Protein AF-A0A545TW80-F1 (afdb_monomer_lite)

Sequence (190 aa):
MEDEPTVDLKKERELAAAIKQLPQQTESSRDLWPEIAARLPKQDTKVYTPRWIPWSIAATLAISFSSAFYSWKNLQTAQRVYADSQRVLSAKQVIPLQIKAMELEYGLAKSALITQIGLNSSHTNSDLLSEVKSHLLIIEQATKELKAAIVKQPDNPGLPKLLKATYQQELTVLSQLAKLNQDVFSEEKI

pLDDT: mean 73.59, std 10.68, range [40.5, 90.12]

Secondary structure (DSSP, 8-state):
------HHHHHHHHHHHHHHHS-S-----S--HHHHHHHS----------TTHHHHHHHHHHHHHHHHHHHHHHHHHHHHHHHHHHHHHHHHHHHHHHHHHHHHHHHHHHHHHHHHHHHTGGGS-HHHHHHHHHHHHHHHHHHHHHHHHHHH-TT-THHHHHHHHHHHHHHHHHHHHHHHHHHHHHHTT-

Foldseek 3Di:
DDDDDPPVVVVVVVVVVVVVPPPPDPPPPDDPCPVVVVPDPPPPPPPDDPPCVVVVVVVVVVVVVVVVVVVVVVVVVVVVVVVVVVVLVVLLVVLVVVLVVLVVVLVVLVVVLVVLLVVLVPPDDPVVVVVLVVVVVVLVVVLVVLVVVCVVCVSDPVSSVVSNVSSVVNSVSSVVSSVVSVVVVVVVPD

Radius of gyration: 50.14 Å; chains: 1; bounding box: 127×30×116 Å

Organism: NCBI:txid2592383

Structure (mmCIF, N/CA/C/O backbone):
data_AF-A0A545TW80-F1
#
_entry.id   AF-A0A545TW80-F1
#
loop_
_atom_site.group_PDB
_atom_site.id
_atom_site.type_symbol
_atom_site.label_atom_id
_atom_site.label_alt_id
_atom_site.label_comp_id
_atom_site.label_asym_id
_atom_site.label_entity_id
_atom_site.label_seq_id
_atom_site.pdbx_PDB_ins_code
_atom_site.Cartn_x
_atom_site.Cartn_y
_atom_site.Cartn_z
_atom_site.occupancy
_atom_site.B_iso_or_equiv
_atom_site.auth_seq_id
_atom_site.auth_comp_id
_atom_site.auth_asym_id
_atom_site.auth_atom_id
_atom_site.pdbx_PDB_model_num
ATOM 1 N N . MET A 1 1 ? 85.966 8.248 -31.985 1.00 40.50 1 MET A N 1
ATOM 2 C CA . MET A 1 1 ? 86.662 8.893 -33.114 1.00 40.50 1 MET A CA 1
ATOM 3 C C . MET A 1 1 ? 86.062 8.230 -34.334 1.00 40.50 1 MET A C 1
ATOM 5 O O . MET A 1 1 ? 86.413 7.102 -34.638 1.00 40.50 1 MET A O 1
ATOM 9 N N . GLU A 1 2 ? 84.959 8.810 -34.796 1.00 43.78 2 GLU A N 1
ATOM 10 C CA . GLU A 1 2 ? 84.060 8.229 -35.794 1.00 43.78 2 GLU A CA 1
ATOM 11 C C . GLU A 1 2 ? 84.631 8.518 -37.182 1.00 43.78 2 GLU A C 1
ATOM 13 O O . GLU A 1 2 ? 84.792 9.681 -37.550 1.00 43.78 2 GLU A O 1
ATOM 18 N N . ASP A 1 3 ? 84.980 7.457 -37.906 1.00 49.94 3 ASP A N 1
ATOM 19 C CA . ASP A 1 3 ? 85.302 7.499 -39.328 1.00 49.94 3 ASP A CA 1
ATOM 20 C C . ASP A 1 3 ? 84.004 7.353 -40.145 1.00 49.94 3 ASP A C 1
ATOM 22 O O . ASP A 1 3 ? 83.264 6.387 -39.953 1.00 49.94 3 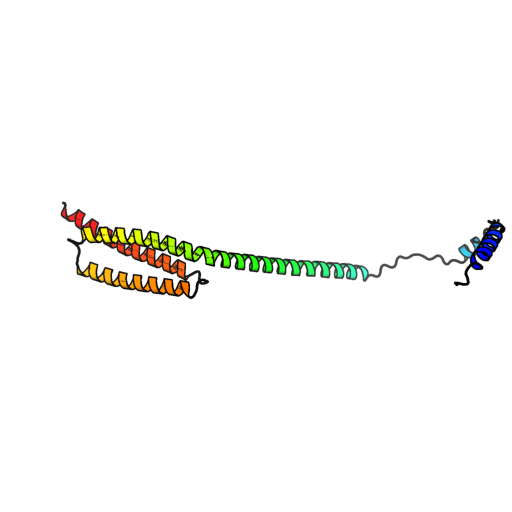ASP A O 1
ATOM 26 N N . GLU A 1 4 ? 83.816 8.289 -41.089 1.00 58.62 4 GLU A N 1
ATOM 27 C CA . GLU A 1 4 ? 82.877 8.307 -42.235 1.00 58.62 4 GLU A CA 1
ATOM 28 C C . GLU A 1 4 ? 81.365 8.508 -41.947 1.00 58.62 4 GLU A C 1
ATOM 30 O O . GLU A 1 4 ? 80.813 7.912 -41.025 1.00 58.62 4 GLU A O 1
ATOM 35 N N . PRO A 1 5 ? 80.660 9.360 -42.738 1.00 52.34 5 PRO A N 1
ATOM 36 C CA . PRO A 1 5 ? 80.586 9.223 -44.198 1.00 52.34 5 PRO A CA 1
ATOM 37 C C . PRO A 1 5 ? 80.685 10.560 -44.960 1.00 52.34 5 PRO A C 1
ATOM 39 O O . PRO A 1 5 ? 79.759 11.370 -44.962 1.00 52.34 5 PRO A O 1
ATOM 42 N N . THR A 1 6 ? 81.784 10.794 -45.679 1.00 58.38 6 THR A N 1
ATOM 43 C CA . THR A 1 6 ? 81.913 11.951 -46.596 1.00 58.38 6 THR A CA 1
ATOM 44 C C . THR A 1 6 ? 81.902 11.553 -48.073 1.00 58.38 6 THR A C 1
ATOM 46 O O . THR A 1 6 ? 81.779 12.411 -48.952 1.00 58.38 6 THR A O 1
ATOM 49 N N . VAL A 1 7 ? 81.974 10.251 -48.364 1.00 57.88 7 VAL A N 1
ATOM 50 C CA . VAL A 1 7 ? 82.097 9.715 -49.728 1.00 57.88 7 VAL A CA 1
ATOM 51 C C . VAL A 1 7 ? 80.798 9.813 -50.548 1.00 57.88 7 VAL A C 1
ATOM 53 O O . VAL A 1 7 ? 80.863 9.846 -51.778 1.00 57.88 7 VAL A O 1
ATOM 56 N N . ASP A 1 8 ? 79.629 9.929 -49.912 1.00 61.31 8 ASP A N 1
ATOM 57 C CA . ASP A 1 8 ? 78.335 9.901 -50.615 1.00 61.31 8 ASP A CA 1
ATOM 58 C C . ASP A 1 8 ? 77.998 11.238 -51.303 1.00 61.31 8 ASP A C 1
ATOM 60 O O . ASP A 1 8 ? 77.682 11.296 -52.491 1.00 61.31 8 ASP A O 1
ATOM 64 N N . LEU A 1 9 ? 78.236 12.358 -50.611 1.00 66.56 9 LEU A N 1
ATOM 65 C CA . LEU A 1 9 ? 77.873 13.698 -51.094 1.00 66.56 9 LEU A CA 1
ATOM 66 C C . LEU A 1 9 ? 78.595 14.097 -52.387 1.00 66.56 9 LEU A C 1
ATOM 68 O O . LEU A 1 9 ? 78.079 14.884 -53.185 1.00 66.56 9 LEU A O 1
ATOM 72 N N . LYS A 1 10 ? 79.815 13.592 -52.604 1.00 73.44 10 LYS A N 1
ATOM 73 C CA . LYS A 1 10 ? 80.572 13.890 -53.825 1.00 73.44 10 LYS A CA 1
ATOM 74 C C . LYS A 1 10 ? 80.015 13.117 -55.022 1.00 73.44 10 LYS A C 1
ATOM 76 O O . LYS A 1 10 ? 79.852 13.709 -56.086 1.00 73.44 10 LYS A O 1
ATOM 81 N N . LYS A 1 11 ? 79.660 11.842 -54.829 1.00 75.81 11 LYS A N 1
ATOM 82 C CA . LYS A 1 11 ? 79.027 11.013 -55.865 1.00 75.81 11 LYS A CA 1
ATOM 83 C C . LYS A 1 11 ? 77.638 11.529 -56.220 1.00 75.81 11 LYS A C 1
ATOM 85 O O . LYS A 1 11 ? 77.319 11.621 -57.401 1.00 75.81 11 LYS A O 1
ATOM 90 N N . GLU A 1 12 ? 76.854 11.947 -55.229 1.00 73.94 12 GLU A N 1
ATOM 91 C CA . GLU A 1 12 ? 75.554 12.586 -55.456 1.00 73.94 12 GLU A CA 1
ATOM 92 C C . GLU A 1 12 ? 75.681 13.869 -56.289 1.00 73.94 12 GLU A C 1
ATOM 94 O O . GLU A 1 12 ? 74.894 14.099 -57.207 1.00 73.94 12 GLU A O 1
ATOM 99 N N . ARG A 1 13 ? 76.705 14.693 -56.025 1.00 77.62 13 ARG A N 1
ATOM 100 C CA . ARG A 1 13 ? 76.960 15.918 -56.801 1.00 77.62 13 ARG A CA 1
ATOM 101 C C . ARG A 1 13 ? 77.419 15.634 -58.226 1.00 77.62 13 ARG A C 1
ATOM 103 O O . ARG A 1 13 ? 76.981 16.326 -59.143 1.00 77.62 13 ARG A O 1
ATOM 110 N N . GLU A 1 14 ? 78.275 14.636 -58.422 1.00 80.44 14 GLU A N 1
ATOM 111 C CA . GLU A 1 14 ? 78.718 14.213 -59.755 1.00 80.44 14 GLU A CA 1
ATOM 112 C C . GLU A 1 14 ? 77.555 13.623 -60.565 1.00 80.44 14 GLU A C 1
ATOM 114 O O . GLU A 1 14 ? 77.382 13.973 -61.733 1.00 80.44 14 GLU A O 1
ATOM 119 N N . LEU A 1 15 ? 76.688 12.827 -59.931 1.00 76.75 15 LEU A N 1
ATOM 120 C CA . LEU A 1 15 ? 75.480 12.295 -60.557 1.00 76.75 15 LEU A CA 1
ATOM 121 C C . LEU A 1 15 ? 74.488 13.413 -60.908 1.00 76.75 15 LEU A C 1
ATOM 123 O O . LEU A 1 15 ? 73.965 13.451 -62.019 1.00 76.75 15 LEU A O 1
ATOM 127 N N . ALA A 1 16 ? 74.272 14.371 -60.004 1.00 78.19 16 ALA A N 1
ATOM 128 C CA . ALA A 1 16 ? 73.407 15.522 -60.255 1.00 78.19 16 ALA A CA 1
ATOM 129 C C . ALA A 1 16 ? 73.929 16.410 -61.400 1.00 78.19 16 ALA A C 1
ATOM 131 O O . ALA A 1 16 ? 73.142 16.936 -62.192 1.00 78.19 16 ALA A O 1
ATOM 132 N N . ALA A 1 17 ? 75.252 16.561 -61.516 1.00 80.06 17 ALA A N 1
ATOM 133 C CA . ALA A 1 17 ? 75.878 17.283 -62.618 1.00 80.06 17 ALA A CA 1
ATOM 134 C C . ALA A 1 17 ? 75.743 16.526 -63.949 1.00 80.06 17 ALA A C 1
ATOM 136 O O . ALA A 1 17 ? 75.421 17.144 -64.963 1.00 80.06 17 ALA A O 1
ATOM 137 N N . ALA A 1 18 ? 75.917 15.201 -63.937 1.00 78.44 18 ALA A N 1
ATOM 138 C CA . ALA A 1 18 ? 75.732 14.357 -65.113 1.00 78.44 18 ALA A CA 1
ATOM 139 C C . ALA A 1 18 ? 74.274 14.377 -65.599 1.00 78.44 18 ALA A C 1
ATOM 141 O O . ALA A 1 18 ? 74.035 14.576 -66.785 1.00 78.44 18 ALA A O 1
ATOM 142 N N . ILE A 1 19 ? 73.291 14.289 -64.693 1.00 77.06 19 ILE A N 1
ATOM 143 C CA . ILE A 1 19 ? 71.857 14.363 -65.028 1.00 77.06 19 ILE A CA 1
ATOM 144 C C . ILE A 1 19 ? 71.501 15.696 -65.698 1.00 77.06 19 ILE A C 1
ATOM 146 O O . ILE A 1 19 ? 70.724 15.720 -66.649 1.00 77.06 19 ILE A O 1
ATOM 150 N N . LYS A 1 20 ? 72.104 16.807 -65.259 1.00 76.06 20 LYS A N 1
ATOM 151 C CA . LYS A 1 20 ? 71.910 18.121 -65.894 1.00 76.06 20 LYS A CA 1
ATOM 152 C C . LYS A 1 20 ? 72.445 18.205 -67.324 1.00 76.06 20 LYS A C 1
ATOM 154 O O . LYS A 1 20 ? 72.001 19.079 -68.063 1.00 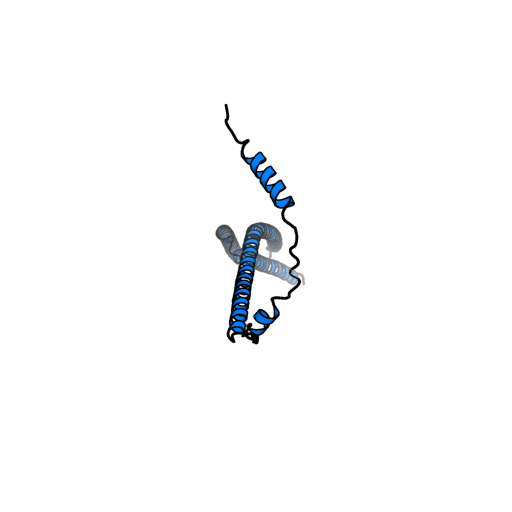76.06 20 LYS A O 1
ATOM 159 N N . GLN A 1 21 ? 73.393 17.348 -67.698 1.00 74.94 21 GLN A N 1
ATOM 160 C CA . GLN A 1 21 ? 73.967 17.306 -69.044 1.00 74.94 21 GLN A CA 1
ATOM 161 C C . GLN A 1 21 ? 73.218 16.358 -69.985 1.00 74.94 21 GLN A C 1
ATOM 163 O O . GLN A 1 21 ? 73.500 16.357 -71.183 1.00 74.94 21 GLN A O 1
ATOM 168 N N . LEU A 1 22 ? 72.254 15.573 -69.486 1.00 74.31 22 LEU A N 1
ATOM 169 C CA . LEU A 1 22 ? 71.401 14.795 -70.375 1.00 74.31 22 LEU A CA 1
ATOM 170 C C . LEU A 1 22 ? 70.472 15.743 -71.157 1.00 74.31 22 LEU A C 1
ATOM 172 O O . LEU A 1 22 ? 69.825 16.604 -70.551 1.00 74.31 22 LEU A O 1
ATOM 176 N N . PRO A 1 23 ? 70.368 15.591 -72.490 1.00 70.62 23 PRO A N 1
ATOM 177 C CA . PRO A 1 23 ? 69.417 16.355 -73.284 1.00 70.62 23 PRO A CA 1
ATOM 178 C C . PRO A 1 23 ? 68.003 16.053 -72.780 1.00 70.62 23 PRO A C 1
ATOM 180 O O . PRO A 1 23 ? 67.558 14.907 -72.802 1.00 70.62 23 PRO A O 1
ATOM 183 N N . GLN A 1 24 ? 67.306 17.082 -72.294 1.00 64.50 24 GLN A N 1
ATOM 184 C CA . GLN A 1 24 ? 66.054 16.912 -71.550 1.00 64.50 24 GLN A CA 1
ATOM 185 C C . GLN A 1 24 ? 64.861 16.451 -72.389 1.00 64.50 24 GLN A C 1
ATOM 187 O O . GLN A 1 24 ? 63.821 16.144 -71.823 1.00 64.50 24 GLN A O 1
ATOM 192 N N . GLN A 1 25 ? 64.988 16.351 -73.708 1.00 59.09 25 GLN A N 1
ATOM 193 C CA . GLN A 1 25 ? 63.930 15.854 -74.575 1.00 59.09 25 GLN A CA 1
ATOM 194 C C . GLN A 1 25 ? 64.546 15.458 -75.912 1.00 59.09 25 GLN A C 1
ATOM 196 O O . GLN A 1 25 ? 65.093 16.289 -76.632 1.00 59.09 25 GLN A O 1
ATOM 201 N N . THR A 1 26 ? 64.459 14.178 -76.257 1.00 59.56 26 THR A N 1
ATOM 202 C CA . THR A 1 26 ? 64.521 13.759 -77.656 1.00 59.56 26 THR A CA 1
ATOM 203 C C . THR A 1 26 ? 63.086 13.764 -78.162 1.00 59.56 26 THR A C 1
ATOM 205 O O . THR A 1 26 ? 62.309 12.851 -77.896 1.00 59.56 26 THR A O 1
ATOM 208 N N . GLU A 1 27 ? 62.693 14.847 -78.827 1.00 58.34 27 GLU A N 1
ATOM 209 C CA . GLU A 1 27 ? 61.389 14.942 -79.477 1.00 58.34 27 GLU A CA 1
ATOM 210 C C . GLU A 1 27 ? 61.400 13.999 -80.689 1.00 58.34 27 GLU A C 1
ATOM 212 O O . GLU A 1 27 ? 61.897 14.323 -81.768 1.00 58.34 27 GLU A O 1
ATOM 217 N N . SER A 1 28 ? 60.937 12.762 -80.494 1.00 64.25 28 SER A N 1
ATOM 218 C CA . SER A 1 28 ? 60.741 11.834 -81.605 1.00 64.25 28 SER A CA 1
ATOM 219 C C . SER A 1 28 ? 59.621 12.385 -82.486 1.00 64.25 28 SER A C 1
ATOM 221 O O . SER A 1 28 ? 58.445 12.222 -82.180 1.00 64.25 28 SER A O 1
ATOM 223 N N . SER A 1 29 ? 59.986 13.028 -83.597 1.00 63.03 29 SER A N 1
ATOM 224 C CA . SER A 1 29 ? 59.062 13.641 -84.570 1.00 63.03 29 SER A CA 1
ATOM 225 C C . SER A 1 29 ? 58.141 12.628 -85.282 1.00 63.03 29 SER A C 1
ATOM 227 O O . SER A 1 29 ? 57.280 13.002 -86.076 1.00 63.03 29 SER A O 1
ATOM 229 N N . ARG A 1 30 ? 58.297 11.326 -85.009 1.00 65.50 30 ARG A N 1
ATOM 230 C CA . ARG A 1 30 ? 57.463 10.265 -85.571 1.00 65.50 30 ARG A CA 1
ATOM 231 C C . ARG A 1 30 ? 56.548 9.682 -84.501 1.00 65.50 30 ARG A C 1
ATOM 233 O O . ARG A 1 30 ? 57.022 9.147 -83.500 1.00 65.50 30 ARG A O 1
ATOM 240 N N . ASP A 1 31 ? 55.249 9.736 -84.776 1.00 73.88 31 ASP A N 1
ATOM 241 C CA . ASP A 1 31 ? 54.242 9.009 -84.017 1.00 73.88 31 ASP A CA 1
ATOM 242 C C . ASP A 1 31 ? 54.394 7.499 -84.273 1.00 73.88 31 ASP A C 1
ATOM 244 O O . ASP A 1 31 ? 54.186 7.014 -85.387 1.00 73.88 31 ASP A O 1
ATOM 248 N N . LEU A 1 32 ? 54.831 6.765 -83.248 1.00 71.44 32 LEU A N 1
ATOM 249 C CA . LEU A 1 32 ? 55.001 5.307 -83.274 1.00 71.44 32 LEU A CA 1
ATOM 250 C C . LEU A 1 32 ? 53.750 4.568 -82.765 1.00 71.44 32 LEU A C 1
ATOM 252 O O . LEU A 1 32 ? 53.716 3.338 -82.762 1.00 71.44 32 LEU A O 1
ATOM 256 N N . TRP A 1 33 ? 52.705 5.297 -82.360 1.00 70.81 33 TRP A N 1
ATOM 257 C CA . TRP A 1 33 ? 51.463 4.724 -81.853 1.00 70.81 33 TRP A CA 1
ATOM 258 C C . TRP A 1 33 ? 50.451 4.190 -82.871 1.00 70.81 33 TRP A C 1
ATOM 260 O O . TRP A 1 33 ? 49.644 3.356 -82.446 1.00 70.81 33 TRP A O 1
ATOM 270 N N . PRO A 1 34 ? 50.426 4.562 -84.169 1.00 74.06 34 PRO A N 1
ATOM 271 C CA . PRO A 1 34 ? 49.316 4.147 -85.025 1.00 74.06 34 PRO A CA 1
ATOM 272 C C . PRO A 1 34 ? 49.306 2.633 -85.257 1.00 74.06 34 PRO A C 1
ATOM 274 O O . PRO A 1 34 ? 48.241 2.025 -85.340 1.00 74.06 34 PRO A O 1
ATOM 277 N N . GLU A 1 35 ? 50.476 1.993 -85.277 1.00 70.94 35 GLU A N 1
ATOM 278 C CA . GLU A 1 35 ? 50.570 0.542 -85.440 1.00 70.94 35 GLU A CA 1
ATOM 279 C C . GLU A 1 35 ? 50.188 -0.223 -84.162 1.00 70.94 35 GLU A C 1
ATOM 281 O O . GLU A 1 35 ? 49.550 -1.273 -84.233 1.00 70.94 35 GLU A O 1
ATOM 286 N N . ILE A 1 36 ? 50.507 0.319 -82.982 1.00 70.12 36 ILE A N 1
ATOM 287 C CA . ILE A 1 36 ? 50.097 -0.261 -81.694 1.00 70.12 36 ILE A CA 1
ATOM 288 C C . ILE A 1 36 ? 48.579 -0.117 -81.525 1.00 70.12 36 ILE A C 1
ATOM 290 O O . ILE A 1 36 ? 47.905 -1.082 -81.163 1.00 70.12 36 ILE A O 1
ATOM 294 N N . ALA A 1 37 ? 48.027 1.050 -81.871 1.00 70.44 37 ALA A N 1
ATOM 295 C CA . ALA A 1 37 ? 46.590 1.311 -81.885 1.00 70.44 37 ALA A CA 1
ATOM 296 C C . ALA A 1 37 ? 45.837 0.380 -82.849 1.00 70.44 37 ALA A C 1
ATOM 298 O O . ALA A 1 37 ? 44.757 -0.102 -82.516 1.00 70.44 37 ALA A O 1
ATOM 299 N N . ALA A 1 38 ? 46.423 0.067 -84.009 1.00 72.62 38 ALA A N 1
ATOM 300 C CA . ALA A 1 38 ? 45.838 -0.861 -84.976 1.00 72.62 38 ALA A CA 1
ATOM 301 C C . ALA A 1 38 ? 45.858 -2.330 -84.511 1.00 72.62 38 ALA A C 1
ATOM 303 O O . ALA A 1 38 ? 45.037 -3.127 -84.966 1.00 72.62 38 ALA A O 1
ATOM 304 N N . ARG A 1 39 ? 46.782 -2.698 -83.613 1.00 71.44 39 ARG A N 1
ATOM 305 C CA . ARG A 1 39 ? 46.927 -4.063 -83.073 1.00 71.44 39 ARG A CA 1
ATOM 306 C C . ARG A 1 39 ? 46.166 -4.289 -81.767 1.00 71.44 39 ARG A C 1
ATOM 308 O O . ARG A 1 39 ? 46.051 -5.433 -81.329 1.00 71.44 39 ARG A O 1
ATOM 315 N N . LEU A 1 40 ? 45.640 -3.235 -81.146 1.00 69.12 40 LEU A N 1
ATOM 316 C CA . LEU A 1 40 ? 44.784 -3.359 -79.973 1.00 69.12 40 LEU A CA 1
ATOM 317 C C . LEU A 1 40 ? 43.429 -3.952 -80.398 1.00 69.12 40 LEU A C 1
ATOM 319 O O . LEU A 1 40 ? 42.728 -3.354 -81.220 1.00 69.12 40 LEU A O 1
ATOM 323 N N . PRO A 1 41 ? 43.025 -5.120 -79.864 1.00 68.38 41 PRO A N 1
ATOM 324 C CA . PRO A 1 41 ? 41.680 -5.619 -80.095 1.00 68.38 41 PRO A CA 1
ATOM 325 C C . PRO A 1 41 ? 40.693 -4.585 -79.548 1.00 68.38 41 PRO A C 1
ATOM 327 O O . PRO A 1 41 ? 40.861 -4.103 -78.427 1.00 68.38 41 PRO A O 1
ATOM 330 N N . LYS A 1 42 ? 39.663 -4.238 -80.332 1.00 64.44 42 LYS A N 1
ATOM 331 C CA . LYS A 1 42 ? 38.539 -3.426 -79.851 1.00 64.44 42 LYS A CA 1
ATOM 332 C C . LYS A 1 42 ? 37.915 -4.160 -78.665 1.00 64.44 42 LYS A C 1
ATOM 334 O O . LYS A 1 42 ? 37.168 -5.117 -78.847 1.00 64.44 42 LYS A O 1
ATOM 339 N N . GLN A 1 43 ? 38.280 -3.764 -77.450 1.00 61.78 43 GLN A N 1
ATOM 340 C CA . GLN A 1 43 ? 37.625 -4.247 -76.249 1.00 61.78 43 GLN A CA 1
ATOM 341 C C . GLN A 1 43 ? 36.251 -3.593 -76.211 1.00 61.78 43 GLN A C 1
ATOM 343 O O . GLN A 1 43 ? 36.102 -2.459 -75.762 1.00 61.78 43 GLN A O 1
ATOM 348 N N . ASP A 1 44 ? 35.248 -4.314 -76.706 1.00 62.41 44 ASP A N 1
ATOM 349 C CA . ASP A 1 44 ? 33.863 -4.037 -76.362 1.00 62.41 44 ASP A CA 1
ATOM 350 C C . ASP A 1 44 ? 33.757 -4.160 -74.841 1.00 62.41 44 ASP A C 1
ATOM 352 O O . ASP A 1 44 ? 33.710 -5.259 -74.283 1.00 62.41 44 ASP A O 1
ATOM 356 N N . THR A 1 45 ? 33.758 -3.027 -74.143 1.00 58.56 45 THR A N 1
ATOM 357 C CA . THR A 1 45 ? 33.529 -2.954 -72.701 1.00 58.56 45 THR A CA 1
ATOM 358 C C . THR A 1 45 ? 32.055 -3.234 -72.417 1.00 58.56 45 THR A C 1
ATOM 360 O O . THR A 1 45 ? 31.290 -2.381 -71.974 1.00 58.56 45 THR A O 1
ATOM 363 N N . LYS A 1 46 ? 31.618 -4.473 -72.663 1.00 61.44 46 LYS A N 1
ATOM 364 C CA . LYS A 1 46 ? 30.374 -4.979 -72.092 1.00 61.44 46 LYS A CA 1
ATOM 365 C C . LYS A 1 46 ? 30.584 -5.076 -70.589 1.00 61.44 46 LYS A C 1
ATOM 367 O O . LYS A 1 46 ? 31.215 -6.007 -70.096 1.00 61.44 46 LYS A O 1
ATOM 372 N N . VAL A 1 47 ? 30.059 -4.089 -69.868 1.00 61.72 47 VAL A N 1
ATOM 373 C CA . VAL A 1 47 ? 29.988 -4.100 -68.407 1.00 61.72 47 VAL A CA 1
ATOM 374 C C . VAL A 1 47 ? 29.177 -5.328 -67.998 1.00 61.72 47 VAL A C 1
ATOM 376 O O . VAL A 1 47 ? 27.956 -5.366 -68.140 1.00 61.72 47 VAL A O 1
ATOM 379 N N . TYR A 1 48 ? 29.871 -6.369 -67.547 1.00 62.06 48 TYR A N 1
ATOM 380 C CA . TYR A 1 48 ? 29.248 -7.589 -67.063 1.00 62.06 48 TYR A CA 1
ATOM 381 C C . TYR A 1 48 ? 28.792 -7.326 -65.631 1.00 62.06 48 TYR A C 1
ATOM 383 O O . TYR A 1 48 ? 29.605 -7.313 -64.710 1.00 62.06 48 TYR A O 1
ATOM 391 N N . THR A 1 49 ? 27.502 -7.067 -65.432 1.00 62.19 49 THR A N 1
ATOM 392 C CA . THR A 1 49 ? 26.905 -7.050 -64.095 1.00 62.19 49 THR A CA 1
ATOM 393 C C . THR A 1 49 ? 26.457 -8.474 -63.763 1.00 62.19 49 THR A C 1
ATOM 395 O O . THR A 1 49 ? 25.425 -8.933 -64.262 1.00 62.19 49 THR A O 1
ATOM 398 N N . PRO A 1 50 ? 27.218 -9.245 -62.958 1.00 68.81 50 PRO A N 1
ATOM 399 C CA . PRO A 1 50 ? 26.765 -10.562 -62.556 1.00 68.81 50 PRO A CA 1
ATOM 400 C C . PRO A 1 50 ? 25.436 -10.424 -61.813 1.00 68.81 50 PRO A C 1
ATOM 402 O O . PRO A 1 50 ? 25.317 -9.711 -60.820 1.00 68.81 50 PRO A O 1
ATOM 405 N N . ARG A 1 51 ? 24.436 -11.162 -62.297 1.00 70.50 51 ARG A N 1
ATOM 406 C CA . ARG A 1 51 ? 23.037 -11.265 -61.827 1.00 70.50 51 ARG A CA 1
ATOM 407 C C . ARG A 1 51 ? 22.834 -11.554 -60.317 1.00 70.50 51 ARG A C 1
ATOM 409 O O . ARG A 1 51 ? 21.706 -11.618 -59.850 1.00 70.50 51 ARG A O 1
ATOM 416 N N . TRP A 1 52 ? 23.925 -11.713 -59.572 1.00 62.38 52 TRP A N 1
ATOM 417 C CA . TRP A 1 52 ? 24.062 -12.132 -58.180 1.00 62.38 52 TRP A CA 1
ATOM 418 C C . TRP A 1 52 ? 24.350 -10.912 -57.279 1.00 62.38 52 TRP A C 1
ATOM 420 O O . TRP A 1 52 ? 24.040 -10.925 -56.091 1.00 62.38 52 TRP A O 1
ATOM 430 N N . ILE A 1 53 ? 24.888 -9.827 -57.860 1.00 67.19 53 ILE A N 1
ATOM 431 C CA . ILE A 1 53 ? 25.136 -8.535 -57.201 1.00 67.19 53 ILE A CA 1
ATOM 432 C C . ILE A 1 53 ? 23.905 -7.976 -56.464 1.00 67.19 53 ILE A C 1
ATOM 434 O O . ILE A 1 53 ? 24.068 -7.543 -55.318 1.00 67.19 53 ILE A O 1
ATOM 438 N N . PRO A 1 54 ? 22.673 -7.992 -57.023 1.00 63.66 54 PRO A N 1
ATOM 439 C CA . PRO A 1 54 ? 21.521 -7.475 -56.284 1.00 63.66 54 PRO A CA 1
ATOM 440 C C . PRO A 1 54 ? 21.240 -8.264 -54.995 1.00 63.66 54 PRO A C 1
ATOM 442 O O . PRO A 1 54 ? 20.756 -7.689 -54.024 1.00 63.66 54 PRO A O 1
ATOM 445 N N . TRP A 1 55 ? 21.594 -9.553 -54.937 1.00 64.56 55 TRP A N 1
ATOM 446 C CA . TRP A 1 55 ? 21.391 -10.377 -53.741 1.00 64.56 55 TRP A CA 1
ATOM 447 C C . TRP A 1 55 ? 22.419 -10.080 -52.647 1.00 64.56 55 TRP A C 1
ATOM 449 O O . TRP A 1 55 ? 22.059 -10.056 -51.472 1.00 64.56 55 TRP A O 1
ATOM 459 N N . SER A 1 56 ? 23.671 -9.773 -53.005 1.00 67.94 56 SER A N 1
ATOM 460 C CA . SER A 1 56 ? 24.681 -9.361 -52.017 1.00 67.94 56 SER A CA 1
ATOM 461 C C . SER A 1 56 ? 24.354 -8.021 -51.354 1.00 67.94 56 SER A C 1
ATOM 463 O O . SER A 1 56 ? 24.574 -7.865 -50.156 1.00 67.94 56 SER A O 1
ATOM 465 N N . ILE A 1 57 ? 23.766 -7.079 -52.101 1.00 61.94 57 ILE A N 1
ATOM 466 C CA . ILE A 1 57 ? 23.330 -5.780 -51.560 1.00 61.94 57 ILE A CA 1
ATOM 467 C C . ILE A 1 57 ? 22.108 -5.961 -50.643 1.00 61.94 57 ILE A C 1
ATOM 469 O O . ILE A 1 57 ? 22.013 -5.325 -49.596 1.00 61.94 57 ILE A O 1
ATOM 473 N N . ALA A 1 58 ? 21.190 -6.868 -50.991 1.00 61.03 58 ALA A N 1
ATOM 474 C CA . ALA A 1 58 ? 20.048 -7.190 -50.137 1.00 61.03 58 ALA A CA 1
ATOM 475 C C . ALA A 1 58 ? 20.475 -7.857 -48.813 1.00 61.03 58 ALA A C 1
ATOM 477 O O . ALA A 1 58 ? 19.933 -7.533 -47.755 1.00 61.03 58 ALA A O 1
ATOM 478 N N . ALA A 1 59 ? 21.466 -8.753 -48.851 1.00 61.19 59 ALA A N 1
ATOM 479 C CA . ALA A 1 59 ? 21.949 -9.463 -47.668 1.00 61.19 59 ALA A CA 1
ATOM 480 C C . ALA A 1 59 ? 22.614 -8.530 -46.641 1.00 61.19 59 ALA A C 1
ATOM 482 O O . ALA A 1 59 ? 22.367 -8.661 -45.441 1.00 61.19 59 ALA A O 1
ATOM 483 N N . THR A 1 60 ? 23.417 -7.556 -47.084 1.00 66.94 60 THR A N 1
ATOM 484 C CA . THR A 1 60 ? 24.064 -6.599 -46.170 1.00 66.94 60 THR A CA 1
ATOM 485 C C . THR A 1 60 ? 23.048 -5.673 -45.505 1.00 66.94 60 THR A C 1
ATOM 487 O O . THR A 1 60 ? 23.119 -5.461 -44.294 1.00 66.94 60 THR A O 1
ATOM 490 N N . LEU A 1 61 ? 22.038 -5.210 -46.248 1.00 65.69 61 LEU A N 1
ATOM 491 C CA . LEU A 1 61 ? 20.929 -4.436 -45.684 1.00 65.69 61 LEU A CA 1
ATOM 492 C C . LEU A 1 61 ? 20.131 -5.252 -44.653 1.00 65.69 61 LEU A C 1
ATOM 494 O O . LEU A 1 61 ? 19.831 -4.745 -43.572 1.00 65.69 61 LEU A O 1
ATOM 498 N N . ALA A 1 62 ? 19.848 -6.530 -44.925 1.00 63.12 62 ALA A N 1
ATOM 499 C CA . ALA A 1 62 ? 19.106 -7.393 -44.002 1.00 63.12 62 ALA A CA 1
ATOM 500 C C . ALA A 1 62 ? 19.834 -7.617 -42.660 1.00 63.12 62 ALA A C 1
ATOM 502 O O . ALA A 1 62 ? 19.196 -7.624 -41.601 1.00 63.12 62 ALA A O 1
ATOM 503 N N . ILE A 1 63 ? 21.166 -7.750 -42.679 1.00 68.31 63 ILE A N 1
ATOM 504 C CA . ILE A 1 63 ? 21.979 -7.928 -41.464 1.00 68.31 63 ILE A CA 1
ATOM 505 C C . ILE A 1 63 ? 21.995 -6.642 -40.623 1.00 68.31 63 ILE A C 1
ATOM 507 O O . ILE A 1 63 ? 21.779 -6.697 -39.409 1.00 68.31 63 ILE A O 1
ATOM 511 N N . SER A 1 64 ? 22.176 -5.474 -41.251 1.00 63.31 64 SER A N 1
ATOM 512 C CA . SER A 1 64 ? 22.155 -4.182 -40.551 1.00 63.31 64 SER A CA 1
ATOM 513 C C . SER A 1 64 ? 20.791 -3.877 -39.921 1.00 63.31 64 SER A C 1
ATOM 515 O O . SER A 1 64 ? 20.733 -3.456 -38.763 1.00 63.31 64 SER A O 1
ATOM 517 N N . PHE A 1 65 ? 19.6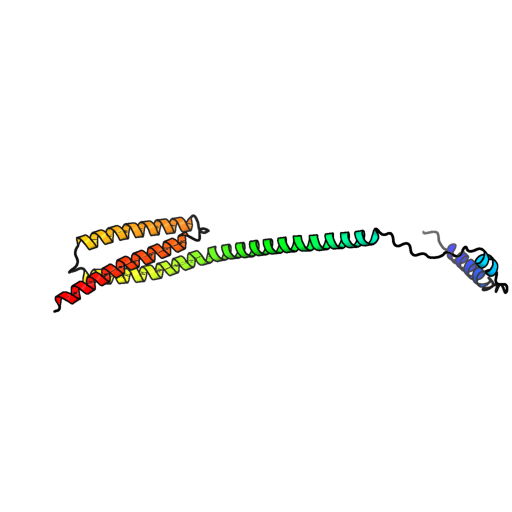91 -4.153 -40.630 1.00 63.75 65 PHE A N 1
ATOM 518 C CA . PHE A 1 65 ? 18.337 -3.968 -40.095 1.00 63.75 65 PHE A CA 1
ATOM 519 C C . PHE A 1 65 ? 18.017 -4.936 -38.949 1.00 63.75 65 PHE A C 1
ATOM 521 O O . PHE A 1 65 ? 17.403 -4.535 -37.959 1.00 63.75 65 PHE A O 1
ATOM 528 N N . SER A 1 66 ? 18.477 -6.187 -39.031 1.00 59.56 66 SER A N 1
ATOM 529 C CA . SER A 1 66 ? 18.268 -7.170 -37.961 1.00 59.56 66 SER A CA 1
ATOM 530 C C . SER A 1 66 ? 19.001 -6.772 -36.675 1.00 59.56 66 SER A C 1
ATOM 532 O O . SER A 1 66 ? 18.412 -6.813 -35.596 1.00 59.56 66 SER A O 1
ATOM 534 N N . SER A 1 67 ? 20.249 -6.302 -36.772 1.00 63.53 67 SER A N 1
ATOM 535 C CA . SER A 1 67 ? 21.025 -5.834 -35.611 1.00 63.53 67 SER A CA 1
ATOM 536 C C . SER A 1 67 ? 20.361 -4.645 -34.902 1.00 63.53 67 SER A C 1
ATOM 538 O O . SER A 1 67 ? 20.210 -4.642 -33.676 1.00 63.53 67 SER A O 1
ATOM 540 N N . ALA A 1 68 ? 19.862 -3.673 -35.672 1.00 66.75 68 ALA A N 1
ATOM 541 C CA . ALA A 1 68 ? 19.128 -2.531 -35.132 1.00 66.75 68 ALA A CA 1
ATOM 542 C C . ALA A 1 68 ? 17.826 -2.959 -34.431 1.00 66.75 68 ALA A C 1
ATOM 544 O O . ALA A 1 68 ? 17.503 -2.446 -33.360 1.00 66.75 68 ALA A O 1
ATOM 545 N N . PHE A 1 69 ? 17.109 -3.942 -34.984 1.00 72.06 69 PHE A N 1
ATOM 546 C CA . PHE A 1 69 ? 15.872 -4.455 -34.397 1.00 72.06 69 PHE A CA 1
ATOM 547 C C . PHE A 1 69 ? 16.107 -5.183 -33.064 1.00 72.06 69 PHE A C 1
ATOM 549 O O . PHE A 1 69 ? 15.395 -4.932 -32.089 1.00 72.06 69 PHE A O 1
ATOM 556 N N . TYR A 1 70 ? 17.136 -6.033 -32.976 1.00 71.81 70 TYR A N 1
ATOM 557 C CA . TYR A 1 70 ? 17.501 -6.697 -31.718 1.00 71.81 70 TYR A CA 1
ATOM 558 C C . TYR A 1 70 ? 18.000 -5.703 -30.660 1.00 71.81 70 TYR A C 1
ATOM 560 O O . TYR A 1 70 ? 17.612 -5.808 -29.495 1.00 71.81 70 TYR A O 1
ATOM 568 N N . SER A 1 71 ? 18.789 -4.701 -31.059 1.00 71.69 71 SER A N 1
ATOM 569 C CA . SER A 1 71 ? 19.246 -3.626 -30.167 1.00 71.69 71 SER A CA 1
ATOM 570 C C . SER A 1 71 ? 18.076 -2.798 -29.623 1.00 71.69 71 SER A C 1
ATOM 572 O O . SER A 1 71 ? 17.993 -2.552 -28.420 1.00 71.69 71 SER A O 1
ATOM 574 N N . TRP A 1 72 ? 17.100 -2.461 -30.471 1.00 69.25 72 TRP A N 1
ATOM 575 C CA . TRP A 1 72 ? 15.903 -1.722 -30.065 1.00 69.25 72 TRP A CA 1
ATOM 576 C C . TRP A 1 72 ? 15.038 -2.508 -29.073 1.00 69.25 72 TRP A C 1
ATOM 578 O O . TRP A 1 72 ? 14.591 -1.959 -28.064 1.00 69.25 72 TRP A O 1
ATOM 588 N N . LYS A 1 73 ? 14.835 -3.814 -29.302 1.00 73.44 73 LYS A N 1
ATOM 589 C CA . LYS A 1 73 ? 14.102 -4.668 -28.351 1.00 73.44 73 LYS A CA 1
ATOM 590 C C . LYS A 1 73 ? 14.844 -4.813 -27.020 1.00 73.44 73 LYS A C 1
ATOM 592 O O . LYS A 1 73 ? 14.206 -4.757 -25.972 1.00 73.44 73 LYS A O 1
ATOM 597 N N . ASN A 1 74 ? 16.171 -4.935 -27.043 1.00 69.50 74 ASN A N 1
ATOM 598 C CA . ASN A 1 74 ? 16.976 -5.004 -25.822 1.00 69.50 74 ASN A CA 1
ATOM 599 C C . ASN A 1 74 ? 16.991 -3.680 -25.050 1.00 69.50 74 ASN A C 1
ATOM 601 O O . ASN A 1 74 ? 16.894 -3.700 -23.826 1.00 69.50 74 ASN A O 1
ATOM 605 N N . LEU A 1 75 ? 17.034 -2.536 -25.737 1.00 74.62 75 LEU A N 1
ATOM 606 C CA . LEU A 1 75 ? 16.971 -1.219 -25.104 1.00 74.62 75 LEU A CA 1
ATOM 607 C C . LEU A 1 75 ? 15.618 -0.983 -24.418 1.00 74.62 75 LEU A C 1
ATOM 609 O O . LEU A 1 75 ? 15.583 -0.469 -23.302 1.00 74.62 75 LEU A O 1
ATOM 613 N N . GLN A 1 76 ? 14.511 -1.415 -25.030 1.00 69.31 76 GLN A N 1
ATOM 614 C CA . GLN A 1 76 ? 13.189 -1.349 -24.396 1.00 69.31 76 GLN A CA 1
ATOM 615 C C . GLN A 1 76 ? 13.101 -2.228 -23.144 1.00 69.31 76 GLN A C 1
ATOM 617 O O . GLN A 1 76 ? 12.546 -1.802 -22.131 1.00 69.31 76 GLN A O 1
ATOM 622 N N . THR A 1 77 ? 13.654 -3.442 -23.184 1.00 66.94 77 THR A N 1
ATOM 623 C CA . THR A 1 77 ? 13.691 -4.319 -22.006 1.00 66.94 77 THR A CA 1
ATOM 624 C C . THR A 1 77 ? 14.591 -3.742 -20.914 1.00 66.94 77 THR A C 1
ATOM 626 O O . THR A 1 77 ? 14.187 -3.714 -19.754 1.00 66.94 77 THR A O 1
ATOM 629 N N . ALA A 1 78 ? 15.758 -3.199 -21.269 1.00 69.06 78 ALA A N 1
ATOM 630 C CA . ALA A 1 78 ? 16.650 -2.537 -20.322 1.00 69.06 78 ALA A CA 1
ATOM 631 C C . ALA A 1 78 ? 15.968 -1.329 -19.661 1.00 69.06 78 ALA A C 1
ATOM 633 O O . ALA A 1 78 ? 15.950 -1.235 -18.436 1.00 69.06 78 ALA A O 1
ATOM 634 N N . GLN A 1 79 ? 15.319 -0.455 -20.439 1.00 68.81 79 GLN A N 1
ATOM 635 C CA . GLN A 1 79 ? 14.562 0.685 -19.905 1.00 68.81 79 GLN A CA 1
ATOM 636 C C . GLN A 1 79 ? 13.457 0.255 -18.934 1.00 68.81 79 GLN A C 1
ATOM 638 O O . GLN A 1 79 ? 13.257 0.912 -17.915 1.00 68.81 79 GLN A O 1
ATOM 643 N N . ARG A 1 80 ? 12.763 -0.860 -19.204 1.00 65.38 80 ARG A N 1
ATOM 644 C CA . ARG A 1 80 ? 11.755 -1.403 -18.279 1.00 65.38 80 ARG A CA 1
ATOM 645 C C . ARG A 1 80 ? 12.374 -1.870 -16.965 1.00 65.38 80 ARG A C 1
ATOM 647 O O . ARG A 1 80 ? 11.842 -1.533 -15.917 1.00 65.38 80 ARG A O 1
ATOM 654 N N . VAL A 1 81 ? 13.504 -2.573 -17.006 1.00 69.12 81 VAL A N 1
ATOM 655 C CA . VAL A 1 81 ? 14.200 -3.062 -15.802 1.00 69.12 81 VAL A CA 1
ATOM 656 C C . VAL A 1 81 ? 14.758 -1.905 -14.957 1.00 69.12 81 VAL A C 1
ATOM 658 O O . VAL A 1 81 ? 14.644 -1.921 -13.729 1.00 69.12 81 VAL A O 1
ATOM 661 N N . TYR A 1 82 ? 15.299 -0.859 -15.588 1.00 67.62 82 TYR A N 1
ATOM 662 C CA . TYR A 1 82 ? 15.721 0.363 -14.890 1.00 67.62 82 TYR A CA 1
ATOM 663 C C . TYR A 1 82 ? 14.538 1.133 -14.279 1.00 67.62 82 TYR A C 1
ATOM 665 O O . TYR A 1 82 ? 14.619 1.590 -13.141 1.00 67.62 82 TYR A O 1
ATOM 673 N N . ALA A 1 83 ? 13.410 1.237 -14.988 1.00 66.62 83 ALA A N 1
ATOM 674 C CA . ALA A 1 83 ? 12.215 1.893 -14.458 1.00 66.62 83 ALA A CA 1
ATOM 675 C C . ALA A 1 83 ? 11.594 1.122 -13.279 1.00 66.62 83 ALA A C 1
ATOM 677 O O . ALA A 1 83 ? 11.134 1.740 -12.318 1.00 66.62 83 ALA A O 1
ATOM 678 N N . ASP A 1 84 ? 11.589 -0.212 -13.327 1.00 68.00 84 ASP A N 1
ATOM 679 C CA . ASP A 1 84 ? 11.037 -1.043 -12.252 1.00 68.00 84 ASP A CA 1
ATOM 680 C C . ASP A 1 84 ? 11.927 -1.025 -11.006 1.00 68.00 84 ASP A C 1
ATOM 682 O O . ASP A 1 84 ? 11.440 -0.833 -9.892 1.00 68.00 84 ASP A O 1
ATOM 686 N N . SER A 1 85 ? 13.248 -1.115 -11.184 1.00 63.75 85 SER A N 1
ATOM 687 C CA . SER A 1 85 ? 14.195 -0.995 -10.067 1.00 63.75 85 SER A CA 1
ATOM 688 C C . SER A 1 85 ? 14.096 0.366 -9.371 1.00 63.75 85 SER A C 1
ATOM 690 O O . SER A 1 85 ? 14.086 0.425 -8.140 1.00 63.75 85 SER A O 1
ATOM 692 N N . GLN A 1 86 ? 13.916 1.458 -10.120 1.00 66.06 86 GLN A N 1
ATOM 693 C CA . GLN A 1 86 ? 13.722 2.783 -9.532 1.00 66.06 86 GLN A CA 1
ATOM 694 C C . GLN A 1 86 ? 12.388 2.908 -8.773 1.00 66.06 86 GLN A C 1
ATOM 696 O O . GLN A 1 86 ? 12.349 3.506 -7.697 1.00 66.06 86 GLN A O 1
ATOM 701 N N . ARG A 1 87 ? 11.309 2.282 -9.264 1.00 62.34 87 ARG A N 1
ATOM 702 C CA . ARG A 1 87 ? 10.014 2.220 -8.561 1.00 62.34 87 ARG A CA 1
ATOM 703 C C . ARG A 1 87 ? 10.091 1.454 -7.245 1.00 62.34 87 ARG A C 1
ATOM 705 O O . ARG A 1 87 ? 9.523 1.916 -6.258 1.00 62.34 87 ARG A O 1
ATOM 712 N N . VAL A 1 88 ? 10.798 0.326 -7.207 1.00 63.12 88 VAL A N 1
ATOM 713 C CA . VAL A 1 88 ? 10.970 -0.477 -5.983 1.00 63.12 88 VAL A CA 1
ATOM 714 C C . VAL A 1 88 ? 11.760 0.298 -4.923 1.00 63.12 88 VAL A C 1
ATOM 716 O O . VAL A 1 88 ? 11.367 0.327 -3.756 1.00 63.12 88 VAL A O 1
ATOM 719 N N . LEU A 1 89 ? 12.823 1.004 -5.323 1.00 62.75 89 LEU A N 1
ATOM 720 C CA . LEU A 1 89 ? 13.614 1.838 -4.411 1.00 62.75 89 LEU A CA 1
ATOM 721 C C . LEU A 1 89 ? 12.793 2.997 -3.823 1.00 62.75 89 LEU A C 1
ATOM 723 O O . LEU A 1 89 ? 12.854 3.240 -2.616 1.00 62.75 89 LEU A O 1
ATOM 727 N N . SER A 1 90 ? 11.980 3.671 -4.643 1.00 61.84 90 SER A N 1
ATOM 728 C CA . SER A 1 90 ? 11.063 4.712 -4.163 1.00 61.84 90 SER A CA 1
ATOM 729 C C . SER A 1 90 ? 9.952 4.146 -3.273 1.00 61.84 90 SER A C 1
ATOM 731 O O . SER A 1 90 ? 9.640 4.733 -2.238 1.00 61.84 90 SER A O 1
ATOM 733 N N . ALA A 1 91 ? 9.383 2.984 -3.610 1.00 62.53 91 ALA A N 1
ATOM 734 C CA . ALA A 1 91 ? 8.367 2.327 -2.789 1.00 62.53 91 ALA A CA 1
ATOM 735 C C . ALA A 1 91 ? 8.907 1.995 -1.388 1.00 62.53 91 ALA A C 1
ATOM 737 O O . ALA A 1 91 ? 8.256 2.303 -0.391 1.00 62.53 91 ALA A O 1
ATOM 738 N N . LYS A 1 92 ? 10.138 1.479 -1.295 1.00 65.88 92 LYS A N 1
ATOM 739 C CA . LYS A 1 92 ? 10.785 1.140 -0.019 1.00 65.88 92 LYS A CA 1
ATOM 740 C C . LYS A 1 92 ? 10.940 2.335 0.933 1.00 65.88 92 LYS A C 1
ATOM 742 O O . LYS A 1 92 ? 10.906 2.152 2.146 1.00 65.88 92 LYS A O 1
ATOM 747 N N . GLN A 1 93 ? 11.088 3.551 0.406 1.00 68.06 93 GLN A N 1
ATOM 748 C CA . GLN A 1 93 ? 11.195 4.775 1.211 1.00 68.06 93 GLN A CA 1
ATOM 749 C C . GLN A 1 93 ? 9.830 5.396 1.538 1.00 68.06 93 GLN A C 1
ATOM 751 O O . GLN A 1 93 ? 9.639 5.937 2.625 1.00 68.06 93 GLN A O 1
ATOM 756 N N . VAL A 1 94 ? 8.868 5.308 0.618 1.00 71.31 94 VAL A N 1
ATOM 757 C CA . VAL A 1 94 ? 7.561 5.969 0.746 1.00 71.31 94 VAL A CA 1
ATOM 758 C C . VAL A 1 94 ? 6.577 5.161 1.602 1.00 71.31 94 VAL A C 1
ATOM 760 O O . VAL A 1 94 ? 5.821 5.750 2.375 1.00 71.31 94 VAL A O 1
ATOM 763 N N . ILE A 1 95 ? 6.607 3.826 1.524 1.00 72.69 95 ILE A N 1
ATOM 764 C CA . ILE A 1 95 ? 5.733 2.931 2.302 1.00 72.69 95 ILE A CA 1
ATOM 765 C C . ILE A 1 95 ? 5.808 3.188 3.824 1.00 72.69 95 ILE A C 1
ATOM 767 O O . ILE A 1 95 ? 4.751 3.385 4.427 1.00 72.69 95 ILE A O 1
ATOM 771 N N . PRO A 1 96 ? 6.988 3.241 4.480 1.00 76.31 96 PRO A N 1
ATOM 772 C CA . PRO A 1 96 ? 7.047 3.448 5.930 1.00 76.31 96 PRO A CA 1
ATOM 773 C C . PRO A 1 96 ? 6.529 4.827 6.362 1.00 76.31 96 PRO A C 1
ATOM 775 O O . PRO A 1 96 ? 5.875 4.939 7.400 1.00 76.31 96 PRO A O 1
ATOM 778 N N . LEU A 1 97 ? 6.770 5.872 5.562 1.00 80.56 97 LEU A N 1
ATOM 779 C CA . LEU A 1 97 ? 6.270 7.217 5.853 1.00 80.56 97 LEU A CA 1
ATOM 780 C C . LEU A 1 97 ? 4.739 7.283 5.739 1.00 80.56 97 LEU A C 1
ATOM 782 O O . LEU A 1 97 ? 4.083 7.849 6.612 1.00 80.56 97 LEU A O 1
ATOM 786 N N . GLN A 1 98 ? 4.170 6.662 4.700 1.00 80.00 98 GLN A N 1
ATOM 787 C CA . GLN A 1 98 ? 2.720 6.588 4.511 1.00 80.00 98 GLN A CA 1
ATOM 788 C C . GLN A 1 98 ? 2.026 5.812 5.633 1.00 80.00 98 GLN A C 1
ATOM 790 O O . GLN A 1 98 ? 0.991 6.259 6.120 1.00 80.00 98 GLN A O 1
ATOM 795 N N . ILE A 1 99 ? 2.599 4.687 6.079 1.00 82.94 99 ILE A N 1
ATOM 796 C CA . ILE A 1 99 ? 2.041 3.909 7.195 1.00 82.94 99 ILE A CA 1
ATOM 797 C C . ILE A 1 99 ? 2.021 4.752 8.471 1.00 82.94 99 ILE A C 1
ATOM 799 O O . ILE A 1 99 ? 0.996 4.809 9.142 1.00 82.94 99 ILE A O 1
ATOM 803 N N . LYS A 1 100 ? 3.111 5.464 8.778 1.00 86.19 100 LYS A N 1
ATOM 804 C CA . LYS A 1 100 ? 3.189 6.307 9.977 1.00 86.19 100 LYS A CA 1
ATOM 805 C C . LYS A 1 100 ? 2.170 7.453 9.963 1.00 86.19 100 LYS A C 1
ATOM 807 O O . LYS A 1 100 ? 1.551 7.726 10.987 1.00 86.19 100 LYS A O 1
ATOM 812 N N . ALA A 1 101 ? 1.991 8.116 8.819 1.00 86.25 101 ALA A N 1
ATOM 813 C CA . ALA A 1 101 ? 0.977 9.161 8.668 1.00 86.25 101 ALA A CA 1
ATOM 814 C C . ALA A 1 101 ? -0.440 8.594 8.856 1.00 86.25 101 ALA A C 1
ATOM 816 O O . ALA A 1 101 ? -1.225 9.126 9.637 1.00 86.25 101 ALA A O 1
ATOM 817 N N . MET A 1 102 ? -0.722 7.456 8.217 1.00 85.25 102 MET A N 1
ATOM 818 C CA . MET A 1 102 ? -2.002 6.759 8.322 1.00 85.25 102 MET A CA 1
ATOM 819 C C . MET A 1 102 ? -2.319 6.316 9.758 1.00 85.25 102 MET A C 1
ATOM 821 O O . MET A 1 102 ? -3.460 6.429 10.196 1.00 85.25 102 MET A O 1
ATOM 825 N N . GLU A 1 103 ? -1.328 5.830 10.508 1.00 86.25 103 GLU A N 1
ATOM 826 C CA . GLU A 1 103 ? -1.492 5.441 11.914 1.00 86.25 103 GLU A CA 1
ATOM 827 C C . GLU A 1 103 ? -1.869 6.620 12.811 1.00 86.25 103 GLU A C 1
ATOM 829 O O . GLU A 1 103 ? -2.692 6.467 13.715 1.00 86.25 103 GLU A O 1
ATOM 834 N N . LEU A 1 104 ? -1.278 7.789 12.560 1.00 88.06 104 LEU A N 1
ATOM 835 C CA . LEU A 1 104 ? -1.562 8.997 13.323 1.00 88.06 104 LEU A CA 1
ATOM 836 C C . LEU A 1 104 ? -3.001 9.467 13.081 1.00 88.06 104 LEU A C 1
ATOM 838 O O . LEU A 1 104 ? -3.732 9.714 14.038 1.00 88.06 104 LEU A O 1
ATOM 842 N N . GLU A 1 105 ? -3.427 9.522 11.817 1.00 85.38 105 GLU A N 1
ATOM 843 C CA . GLU A 1 105 ? -4.805 9.867 11.446 1.00 85.38 105 GLU A CA 1
ATOM 844 C C . GLU A 1 105 ? -5.821 8.884 12.045 1.00 85.38 105 GLU A C 1
ATOM 846 O O . GLU A 1 105 ? -6.807 9.297 12.660 1.00 85.38 105 GLU A O 1
ATOM 851 N N . TYR A 1 106 ? -5.556 7.580 11.928 1.00 88.12 106 TYR A N 1
ATOM 852 C CA . TYR A 1 106 ? -6.405 6.537 12.499 1.00 88.12 106 TYR A CA 1
ATOM 853 C C . TYR A 1 106 ? -6.495 6.635 14.031 1.00 88.12 106 TYR A C 1
ATOM 855 O O . TYR A 1 106 ? -7.592 6.549 14.580 1.00 88.12 106 TYR A O 1
ATOM 863 N N . GLY A 1 107 ? -5.376 6.859 14.731 1.00 86.25 107 GLY A N 1
ATOM 864 C CA . GLY A 1 107 ? -5.362 6.979 16.192 1.00 86.25 107 GLY A CA 1
ATOM 865 C C . GLY A 1 107 ? -6.192 8.162 16.702 1.00 86.25 107 GLY A C 1
ATOM 866 O O . GLY A 1 107 ? -6.923 8.036 17.690 1.00 86.25 107 GLY A O 1
ATOM 867 N N . LEU A 1 108 ? -6.147 9.293 15.992 1.00 88.81 108 LEU A N 1
ATOM 868 C CA . LEU A 1 108 ? -6.980 10.459 16.296 1.00 88.81 108 LEU A CA 1
ATOM 869 C C . LEU A 1 108 ? -8.466 10.160 16.064 1.00 88.81 108 LEU A C 1
ATOM 871 O O . LEU A 1 108 ? -9.281 10.379 16.958 1.00 88.81 108 LEU A O 1
ATOM 875 N N . ALA A 1 109 ? -8.818 9.600 14.904 1.00 86.44 109 ALA A N 1
ATOM 876 C CA . ALA A 1 109 ? -10.204 9.267 14.579 1.00 86.44 109 ALA A CA 1
ATOM 877 C C . ALA A 1 109 ? -10.802 8.248 15.565 1.00 86.44 109 ALA A C 1
ATOM 879 O O . ALA A 1 109 ? -11.917 8.423 16.057 1.00 86.44 109 ALA A O 1
ATOM 880 N N . LYS A 1 110 ? -10.036 7.208 15.911 1.00 85.81 110 LYS A N 1
ATOM 881 C CA . LYS A 1 110 ? -10.452 6.170 16.857 1.00 85.81 110 LYS A CA 1
ATOM 882 C C . LYS A 1 110 ? -10.692 6.724 18.257 1.00 85.81 110 LYS A C 1
ATOM 884 O O . LYS A 1 110 ? -11.727 6.437 18.853 1.00 85.81 110 LYS A O 1
ATOM 889 N N . SER A 1 111 ? -9.763 7.517 18.787 1.00 86.56 111 SER A N 1
ATOM 890 C CA . SER A 1 111 ? -9.907 8.076 20.139 1.00 86.56 111 SER A CA 1
ATOM 891 C C . SER A 1 111 ? -11.097 9.036 20.250 1.00 86.56 111 SER A C 1
ATOM 893 O O . SER A 1 111 ? -11.829 8.978 21.241 1.00 86.56 111 SER A O 1
ATOM 895 N N . ALA A 1 112 ? -11.361 9.840 19.214 1.00 86.88 112 ALA A N 1
ATOM 896 C CA . ALA A 1 112 ? -12.549 10.689 19.146 1.00 86.88 112 ALA A CA 1
ATOM 897 C C . ALA A 1 112 ? -13.851 9.866 19.192 1.00 86.88 112 ALA A C 1
ATOM 899 O O . ALA A 1 112 ? -14.729 10.151 20.006 1.00 86.88 112 ALA A O 1
ATOM 900 N N . LEU A 1 113 ? -13.946 8.802 18.383 1.00 84.88 113 LEU A N 1
ATOM 901 C CA . LEU A 1 113 ? -15.125 7.929 18.345 1.00 84.88 113 LEU A CA 1
ATOM 902 C C . LEU A 1 113 ? -15.341 7.182 19.666 1.00 84.88 113 LEU A C 1
ATOM 904 O O . LEU A 1 113 ? -16.460 7.140 20.168 1.00 84.88 113 LEU A O 1
ATOM 908 N N . ILE A 1 114 ? -14.280 6.637 20.270 1.00 85.00 114 ILE A N 1
ATOM 909 C CA . ILE A 1 114 ? -14.369 5.957 21.573 1.00 85.00 114 ILE A CA 1
ATOM 910 C C . ILE A 1 114 ? -14.851 6.925 22.657 1.00 85.00 114 ILE A C 1
ATOM 912 O O . ILE A 1 114 ? -15.692 6.559 23.475 1.00 85.00 114 ILE A O 1
ATOM 916 N N . THR A 1 115 ? -14.356 8.165 22.649 1.00 85.50 115 THR A N 1
ATOM 917 C CA . THR A 1 115 ? -14.792 9.197 23.599 1.00 85.50 115 THR A CA 1
ATOM 918 C C . THR A 1 115 ? -16.277 9.512 23.419 1.00 85.50 115 THR A C 1
ATOM 920 O O . THR A 1 115 ? -17.017 9.548 24.398 1.00 85.50 115 THR A O 1
ATOM 923 N N . GLN A 1 116 ? -16.735 9.672 22.174 1.00 83.69 116 GLN A N 1
ATOM 924 C CA . GLN A 1 116 ? -18.144 9.913 21.858 1.00 83.69 116 GLN A CA 1
ATOM 925 C C . GLN A 1 116 ? -19.046 8.752 22.304 1.00 83.69 116 GLN A C 1
ATOM 927 O O . GLN A 1 116 ? -20.099 8.980 22.896 1.00 83.69 116 GLN A O 1
ATOM 932 N N . ILE A 1 117 ? -18.620 7.508 22.069 1.00 83.44 117 ILE A N 1
ATOM 933 C CA . ILE A 1 117 ? -19.340 6.315 22.534 1.00 83.44 117 ILE A CA 1
ATOM 934 C C . ILE A 1 117 ? -19.399 6.293 24.066 1.00 83.44 117 ILE A C 1
ATOM 936 O O . ILE A 1 117 ? -20.463 6.042 24.621 1.00 83.44 117 ILE A O 1
ATOM 940 N N . GLY A 1 118 ? -18.285 6.586 24.746 1.00 80.44 118 GLY A N 1
ATOM 941 C CA . GLY A 1 118 ? -18.198 6.603 26.207 1.00 80.44 118 GLY A CA 1
ATOM 942 C C . GLY A 1 118 ? -19.118 7.638 26.855 1.00 80.44 118 GLY A C 1
ATOM 943 O O . GLY A 1 118 ? -19.816 7.306 27.810 1.00 80.44 118 GLY A O 1
ATOM 944 N N . LEU A 1 119 ? -19.187 8.853 26.301 1.00 80.25 119 LEU A N 1
ATOM 945 C CA . LEU A 1 119 ? -20.086 9.913 26.782 1.00 80.25 119 LEU A CA 1
ATOM 946 C C . LEU A 1 119 ? -21.571 9.529 26.681 1.00 80.25 119 LEU A C 1
ATOM 948 O O . LEU A 1 119 ? -22.361 9.936 27.528 1.00 80.25 119 LEU A O 1
ATOM 952 N N . ASN A 1 120 ? -21.934 8.713 25.689 1.00 74.75 120 ASN A N 1
ATOM 953 C CA . ASN A 1 120 ? -23.319 8.315 25.420 1.00 74.75 120 ASN A CA 1
ATOM 954 C C . ASN A 1 120 ? -23.653 6.895 25.919 1.00 74.75 120 ASN A C 1
ATOM 956 O O . ASN A 1 120 ? -24.748 6.398 25.675 1.00 74.75 120 ASN A O 1
ATOM 960 N N . SER A 1 121 ? -22.717 6.231 26.606 1.00 67.81 121 SER A N 1
ATOM 961 C CA . SER A 1 121 ? -22.818 4.809 26.979 1.00 67.81 121 SER A CA 1
ATOM 962 C C . SER A 1 121 ? -23.818 4.502 28.101 1.00 67.81 121 SER A C 1
ATOM 964 O O . SER A 1 121 ? -24.172 3.342 28.295 1.00 67.81 121 SER A O 1
ATOM 966 N N . SER A 1 122 ? -24.312 5.521 28.810 1.00 67.88 122 SER A N 1
ATOM 967 C CA . SER A 1 122 ? -25.223 5.390 29.959 1.00 67.88 122 SER A CA 1
ATOM 968 C C . SER A 1 122 ? -26.577 4.751 29.619 1.00 67.88 122 SER A C 1
ATOM 970 O O . SER A 1 122 ? -27.244 4.244 30.515 1.00 67.88 122 SER A O 1
ATOM 972 N N . HIS A 1 123 ? -26.975 4.774 28.342 1.00 62.72 123 HIS A N 1
ATOM 973 C CA . HIS A 1 123 ? -28.262 4.261 27.850 1.00 62.72 123 HIS A CA 1
ATOM 974 C C . HIS A 1 123 ? -28.102 3.072 26.882 1.00 62.72 123 HIS A C 1
ATOM 976 O O . HIS A 1 123 ? -29.079 2.601 26.304 1.00 62.72 123 HIS A O 1
ATOM 982 N N . THR A 1 124 ? -26.877 2.574 26.683 1.00 65.00 124 THR A N 1
ATOM 983 C CA . THR A 1 124 ? -26.585 1.506 25.718 1.00 65.00 124 THR A CA 1
ATOM 984 C C . THR A 1 124 ? -26.608 0.128 26.381 1.00 65.00 124 THR A C 1
ATOM 986 O O . THR A 1 124 ? -26.222 -0.036 27.537 1.00 65.00 124 THR A O 1
ATOM 989 N N . ASN A 1 125 ? -26.993 -0.903 25.623 1.00 69.81 125 ASN A N 1
ATOM 990 C CA . ASN A 1 125 ? -26.899 -2.293 26.063 1.00 69.81 125 ASN A CA 1
ATOM 991 C C . ASN A 1 125 ? -25.426 -2.686 26.320 1.00 69.81 125 ASN A C 1
ATOM 993 O O . ASN A 1 125 ? -24.615 -2.760 25.392 1.00 69.81 125 ASN A O 1
ATOM 997 N N . SER A 1 126 ? -25.095 -2.935 27.591 1.00 70.31 126 SER A N 1
ATOM 998 C CA . SER A 1 126 ? -23.756 -3.323 28.053 1.00 70.31 126 SER A CA 1
ATOM 999 C C . SER A 1 126 ? -23.216 -4.570 27.342 1.00 70.31 126 SER A C 1
ATOM 1001 O O . SER A 1 126 ? -22.011 -4.648 27.091 1.00 70.31 126 SER A O 1
ATOM 1003 N N . ASP A 1 127 ? -24.082 -5.519 26.971 1.00 74.88 127 ASP A N 1
ATOM 1004 C CA . ASP A 1 127 ? -23.664 -6.743 26.280 1.00 74.88 127 ASP A CA 1
ATOM 1005 C C . ASP A 1 127 ? -23.156 -6.437 24.866 1.00 74.88 127 ASP A C 1
ATOM 1007 O O . ASP A 1 127 ? -22.071 -6.891 24.499 1.00 74.88 127 ASP A O 1
ATOM 1011 N N . LEU A 1 128 ? -23.852 -5.575 24.113 1.00 73.00 128 LEU A N 1
ATOM 1012 C CA . LEU A 1 128 ? -23.429 -5.160 22.766 1.00 73.00 128 LEU A CA 1
ATOM 1013 C C . LEU A 1 128 ? -22.092 -4.411 22.795 1.00 73.00 128 LEU A C 1
ATOM 1015 O O . LEU A 1 128 ? -21.222 -4.640 21.953 1.00 73.00 128 LEU A O 1
ATOM 1019 N N . LEU A 1 129 ? -21.896 -3.536 23.787 1.00 75.38 129 LEU A N 1
ATOM 1020 C CA . LEU A 1 129 ? -20.621 -2.842 23.971 1.00 75.38 129 LEU A CA 1
ATOM 1021 C C . LEU A 1 129 ? -19.483 -3.823 24.272 1.00 75.38 129 LEU A C 1
ATOM 1023 O O . LEU A 1 129 ? -18.370 -3.634 23.777 1.00 75.38 129 LEU A O 1
ATOM 1027 N N . SER A 1 130 ? -19.747 -4.871 25.055 1.00 78.75 130 SER A N 1
ATOM 1028 C CA . SER A 1 130 ? -18.749 -5.895 25.372 1.00 78.75 130 SER A CA 1
ATOM 1029 C C . SER A 1 130 ? -18.348 -6.724 24.143 1.00 78.75 130 SER A C 1
ATOM 1031 O O . SER A 1 130 ? -17.155 -6.943 23.916 1.00 78.75 130 SER A O 1
ATOM 1033 N N . GLU A 1 131 ? -19.314 -7.101 23.300 1.00 77.94 131 GLU A N 1
ATOM 1034 C CA . GLU A 1 131 ? -19.086 -7.876 22.078 1.00 77.94 131 GLU A CA 1
ATOM 1035 C C . GLU A 1 131 ? -18.289 -7.071 21.045 1.00 77.94 131 GLU A C 1
ATOM 1037 O O . GLU A 1 131 ? -17.274 -7.542 20.525 1.00 77.94 131 GLU A O 1
ATOM 1042 N N . VAL A 1 132 ? -18.665 -5.808 20.814 1.00 77.50 132 VAL A N 1
ATO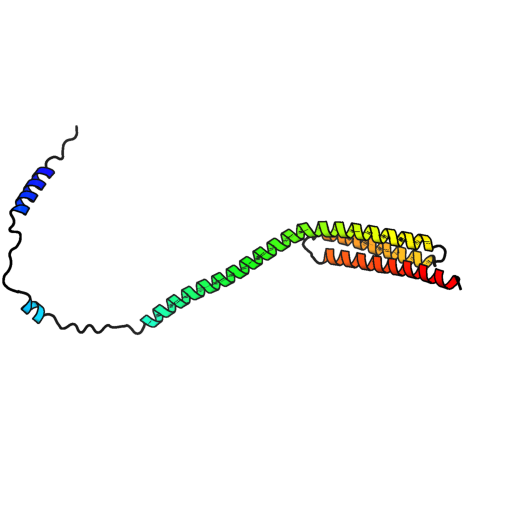M 1043 C CA . VAL A 1 132 ? -17.916 -4.919 19.913 1.00 77.50 132 VAL A CA 1
ATOM 1044 C C . VAL A 1 132 ? -16.492 -4.711 20.422 1.00 77.50 132 VAL A C 1
ATOM 1046 O O . VAL A 1 132 ? -15.546 -4.761 19.638 1.00 77.50 132 VAL A O 1
ATOM 1049 N N . LYS A 1 133 ? -16.300 -4.541 21.734 1.00 80.00 133 LYS A N 1
ATOM 1050 C CA . LYS A 1 133 ? -14.964 -4.395 22.329 1.00 80.00 133 LYS A CA 1
ATOM 1051 C C . LYS A 1 133 ? -14.102 -5.645 22.124 1.00 80.00 133 LYS A C 1
ATOM 1053 O O . LYS A 1 133 ? -12.917 -5.515 21.829 1.00 80.00 133 LYS A O 1
ATOM 1058 N N . SER A 1 134 ? -14.696 -6.835 22.214 1.00 79.31 134 SER A N 1
ATOM 1059 C CA . SER A 1 134 ? -14.029 -8.100 21.883 1.00 79.31 134 SER A CA 1
ATOM 1060 C C . SER A 1 134 ? -13.590 -8.142 20.413 1.00 79.31 134 SER A C 1
ATOM 1062 O O . SER A 1 134 ? -12.425 -8.406 20.114 1.00 79.31 134 SER A O 1
ATOM 1064 N N . HIS A 1 135 ? -14.479 -7.786 19.482 1.00 77.12 135 HIS A N 1
ATOM 1065 C CA . HIS A 1 135 ? -14.149 -7.742 18.053 1.00 77.12 135 HIS A CA 1
ATOM 1066 C C . HIS A 1 135 ? -13.077 -6.697 17.718 1.00 77.12 135 HIS A C 1
ATOM 1068 O O . HIS A 1 135 ? -12.206 -6.955 16.887 1.00 77.12 135 HIS A O 1
ATOM 1074 N N . LEU A 1 136 ? -13.075 -5.550 18.400 1.00 82.00 136 LEU A N 1
ATOM 1075 C CA . LEU A 1 136 ? -12.024 -4.542 18.251 1.00 82.00 136 LEU A CA 1
ATOM 1076 C C . LEU A 1 136 ? -10.658 -5.063 18.707 1.00 82.00 136 LEU A C 1
ATOM 1078 O O . LEU A 1 136 ? -9.669 -4.803 18.030 1.00 82.00 136 LEU A O 1
ATOM 1082 N N . LEU A 1 137 ? -10.591 -5.848 19.787 1.00 85.19 137 LEU A N 1
ATOM 1083 C CA . LEU A 1 137 ? -9.335 -6.476 20.217 1.00 85.19 137 LEU A CA 1
ATOM 1084 C C . LEU A 1 137 ? -8.791 -7.457 19.171 1.00 85.19 137 LEU A C 1
ATOM 1086 O O . LEU A 1 137 ? -7.583 -7.497 18.933 1.00 85.19 137 LEU A O 1
ATOM 1090 N N . ILE A 1 138 ? -9.668 -8.216 18.509 1.00 84.19 138 ILE A N 1
ATOM 1091 C CA . ILE A 1 138 ? -9.274 -9.110 17.409 1.00 84.19 138 ILE A CA 1
ATOM 1092 C C . ILE A 1 138 ? -8.703 -8.295 16.240 1.00 84.19 138 ILE A C 1
ATOM 1094 O O . ILE A 1 138 ? -7.655 -8.643 15.692 1.00 84.19 138 ILE A O 1
ATOM 1098 N N . ILE A 1 139 ? -9.355 -7.186 15.877 1.00 78.69 139 ILE A N 1
ATOM 1099 C CA . ILE A 1 139 ? -8.890 -6.292 14.809 1.00 78.69 139 ILE A CA 1
ATOM 1100 C C . ILE A 1 139 ? -7.543 -5.658 15.180 1.00 78.69 139 ILE A C 1
ATOM 1102 O O . ILE A 1 139 ? -6.624 -5.652 14.362 1.00 78.69 139 ILE A O 1
ATOM 1106 N N . GLU A 1 140 ? -7.367 -5.189 16.417 1.00 84.38 140 GLU A N 1
ATOM 1107 C CA . GLU A 1 140 ? -6.092 -4.645 16.896 1.00 84.38 140 GLU A CA 1
ATOM 1108 C C . GLU A 1 140 ? -4.964 -5.674 16.791 1.00 84.38 140 GLU A C 1
ATOM 1110 O O . GLU A 1 140 ? -3.887 -5.366 16.267 1.00 84.38 140 GLU A O 1
ATOM 1115 N N . GLN A 1 141 ? -5.221 -6.911 17.213 1.00 87.12 141 GLN A N 1
ATOM 1116 C CA . GLN A 1 141 ? -4.262 -8.001 17.093 1.00 87.12 141 GLN A CA 1
ATOM 1117 C C . GLN A 1 141 ? -3.901 -8.269 15.621 1.00 87.12 141 GLN A C 1
ATOM 1119 O O . GLN A 1 141 ? -2.716 -8.334 15.284 1.00 87.12 141 GLN A O 1
ATOM 1124 N N . ALA A 1 142 ? -4.890 -8.303 14.724 1.00 85.81 142 ALA A N 1
ATOM 1125 C CA . ALA A 1 142 ? -4.657 -8.443 13.288 1.00 85.81 142 ALA A CA 1
ATOM 1126 C C . ALA A 1 142 ? -3.822 -7.281 12.716 1.00 85.81 142 ALA A C 1
ATOM 1128 O O . ALA A 1 142 ? -2.911 -7.503 11.918 1.00 85.81 142 ALA A O 1
ATOM 1129 N N . THR A 1 143 ? -4.053 -6.035 13.152 1.00 85.38 143 THR A N 1
ATOM 1130 C CA . THR A 1 143 ? -3.239 -4.889 12.704 1.00 85.38 143 THR A CA 1
ATOM 1131 C C . THR A 1 143 ? -1.791 -5.003 13.176 1.00 85.38 143 THR A C 1
ATOM 1133 O O . THR A 1 143 ? -0.873 -4.680 12.421 1.00 85.38 143 THR A O 1
ATOM 1136 N N . LYS A 1 144 ? -1.554 -5.504 14.394 1.00 88.69 144 LYS A N 1
ATOM 1137 C CA . LYS A 1 144 ? -0.206 -5.744 14.925 1.00 88.69 144 LYS A CA 1
ATOM 1138 C C . LYS A 1 144 ? 0.528 -6.813 14.116 1.00 88.69 144 LYS A C 1
ATOM 1140 O O . LYS A 1 144 ? 1.704 -6.638 13.791 1.00 88.69 144 LYS A O 1
ATOM 1145 N N . GLU A 1 145 ? -0.167 -7.883 13.749 1.00 88.44 145 GLU A N 1
ATOM 1146 C CA . GLU A 1 145 ? 0.366 -8.946 12.895 1.00 88.44 145 GLU A CA 1
ATOM 1147 C C . GLU A 1 145 ? 0.670 -8.445 11.479 1.00 88.44 145 GLU A C 1
ATOM 1149 O O . GLU A 1 145 ? 1.754 -8.716 10.960 1.00 88.44 145 GLU A O 1
ATOM 1154 N N . LEU A 1 146 ? -0.215 -7.632 10.890 1.00 86.50 146 LEU A N 1
ATOM 1155 C CA . LEU A 1 146 ? 0.014 -6.994 9.591 1.00 86.50 146 LEU A CA 1
ATOM 1156 C C . LEU A 1 146 ? 1.232 -6.070 9.617 1.00 86.50 146 LEU A C 1
ATOM 1158 O O . LEU A 1 146 ? 2.062 -6.136 8.714 1.00 86.50 146 LEU A O 1
ATOM 1162 N N . LYS A 1 147 ? 1.403 -5.257 10.665 1.00 86.69 147 LYS A N 1
ATOM 1163 C CA . LYS A 1 147 ? 2.603 -4.419 10.830 1.00 86.69 147 LYS A CA 1
ATOM 1164 C C . LYS A 1 147 ? 3.871 -5.263 10.910 1.00 86.69 147 LYS A C 1
ATOM 1166 O O . LYS A 1 147 ? 4.850 -4.967 10.226 1.00 86.69 147 LYS A O 1
ATOM 1171 N N . ALA A 1 148 ? 3.852 -6.339 11.695 1.00 87.88 148 ALA A N 1
ATOM 1172 C CA . ALA A 1 148 ? 4.982 -7.258 11.784 1.00 87.88 148 ALA A CA 1
ATOM 1173 C C . ALA A 1 148 ? 5.279 -7.933 10.432 1.00 87.88 148 ALA A C 1
ATOM 1175 O O . ALA A 1 148 ? 6.444 -8.103 10.068 1.00 87.88 148 ALA A O 1
ATOM 1176 N N . ALA A 1 149 ? 4.244 -8.283 9.665 1.00 87.50 149 ALA A N 1
ATOM 1177 C CA . ALA A 1 149 ? 4.383 -8.839 8.325 1.00 87.50 149 ALA A CA 1
ATOM 1178 C C . ALA A 1 149 ? 4.974 -7.825 7.334 1.00 87.50 149 ALA A C 1
ATOM 1180 O O . ALA A 1 149 ? 5.845 -8.198 6.554 1.00 87.50 149 ALA A O 1
ATOM 1181 N N .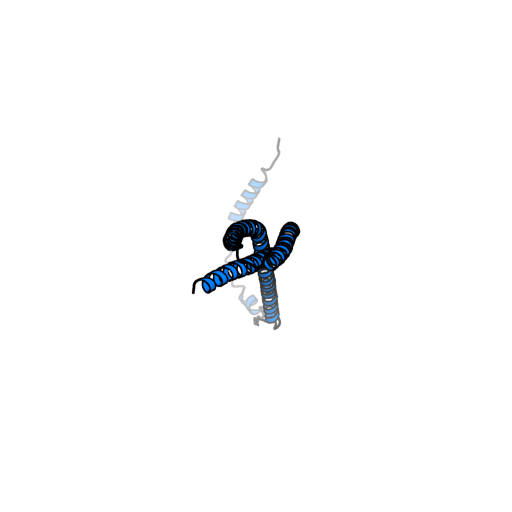 ILE A 1 150 ? 4.581 -6.547 7.403 1.00 85.31 150 ILE A N 1
ATOM 1182 C CA . ILE A 1 150 ? 5.137 -5.472 6.561 1.00 85.31 150 ILE A CA 1
ATOM 1183 C C . ILE A 1 150 ? 6.637 -5.303 6.813 1.00 85.31 150 ILE A C 1
ATOM 1185 O O . ILE A 1 150 ? 7.405 -5.161 5.867 1.00 85.31 150 ILE A O 1
ATOM 1189 N N . VAL A 1 151 ? 7.074 -5.368 8.075 1.00 85.25 151 VAL A N 1
ATOM 1190 C CA . VAL A 1 151 ? 8.506 -5.303 8.415 1.00 85.25 151 VAL A CA 1
ATOM 1191 C C . VAL A 1 151 ? 9.269 -6.504 7.843 1.00 85.25 151 VAL A C 1
ATOM 1193 O O . VAL A 1 151 ? 10.389 -6.345 7.363 1.00 85.25 151 VAL A O 1
ATOM 1196 N N . LYS A 1 152 ? 8.666 -7.701 7.862 1.00 85.12 152 LYS A N 1
ATOM 1197 C CA . LYS A 1 152 ? 9.267 -8.929 7.310 1.00 85.12 152 LYS A CA 1
ATOM 1198 C C . LYS A 1 152 ? 9.272 -8.964 5.778 1.00 85.12 152 LYS A C 1
ATOM 1200 O O . LYS A 1 152 ? 10.168 -9.565 5.196 1.00 85.12 152 LYS A O 1
ATOM 1205 N N . GLN A 1 153 ? 8.272 -8.365 5.133 1.00 83.38 153 GLN A N 1
ATOM 1206 C CA . GLN A 1 153 ? 8.066 -8.379 3.682 1.00 83.38 153 GLN A CA 1
ATOM 1207 C C . GLN A 1 153 ? 7.769 -6.961 3.160 1.00 83.38 153 GLN A C 1
ATOM 1209 O O . GLN A 1 153 ? 6.645 -6.679 2.733 1.00 83.38 153 GLN A O 1
ATOM 1214 N N . PRO A 1 154 ? 8.767 -6.058 3.160 1.00 75.56 154 PRO A N 1
ATOM 1215 C CA . PRO A 1 154 ? 8.576 -4.670 2.729 1.00 75.56 154 PRO A CA 1
ATOM 1216 C C . PRO A 1 154 ? 8.249 -4.546 1.234 1.00 75.56 154 PRO A C 1
ATOM 1218 O O . PRO A 1 154 ? 7.649 -3.559 0.815 1.00 75.56 154 PRO A O 1
ATOM 1221 N N . ASP A 1 155 ? 8.603 -5.559 0.440 1.00 75.12 155 ASP A N 1
ATOM 1222 C CA . ASP A 1 155 ? 8.396 -5.583 -1.009 1.00 75.12 155 ASP A CA 1
ATOM 1223 C C . ASP A 1 155 ? 6.989 -6.059 -1.410 1.00 75.12 155 ASP A C 1
ATOM 1225 O O . ASP A 1 155 ? 6.669 -6.101 -2.596 1.00 75.12 155 ASP A O 1
ATOM 1229 N N . ASN A 1 156 ? 6.125 -6.415 -0.448 1.00 80.75 156 ASN A N 1
ATOM 1230 C CA . ASN A 1 156 ? 4.749 -6.822 -0.724 1.00 80.75 156 ASN A CA 1
ATOM 1231 C C . ASN A 1 156 ? 3.795 -5.606 -0.677 1.00 80.75 156 ASN A C 1
ATOM 1233 O O . ASN A 1 156 ? 3.392 -5.180 0.411 1.00 80.75 156 ASN A O 1
ATOM 1237 N N . PRO A 1 157 ? 3.345 -5.068 -1.830 1.00 77.94 157 PRO A N 1
ATOM 1238 C CA . PRO A 1 157 ? 2.478 -3.889 -1.871 1.00 77.94 157 PRO A CA 1
ATOM 1239 C C . PRO A 1 157 ? 1.047 -4.164 -1.379 1.00 77.94 157 PRO A C 1
ATOM 1241 O O . PRO A 1 157 ? 0.258 -3.228 -1.235 1.00 77.94 157 PRO A O 1
ATOM 1244 N N . GLY A 1 158 ? 0.677 -5.430 -1.158 1.00 83.62 158 GLY A N 1
ATOM 1245 C CA . GLY A 1 158 ? -0.635 -5.819 -0.649 1.00 83.62 158 GLY A CA 1
ATOM 1246 C C . GLY A 1 158 ? -0.801 -5.553 0.846 1.00 83.62 158 GLY A C 1
ATOM 1247 O O . GLY A 1 158 ? -1.885 -5.159 1.271 1.00 83.62 158 GLY A O 1
ATOM 1248 N N . LEU A 1 159 ? 0.264 -5.695 1.640 1.00 86.38 159 LEU A N 1
ATOM 1249 C CA . LEU A 1 159 ? 0.176 -5.589 3.101 1.00 86.38 159 LEU A CA 1
ATOM 1250 C C . LEU A 1 159 ? -0.177 -4.170 3.592 1.00 86.38 159 LEU A C 1
ATOM 1252 O O . LEU A 1 159 ? -1.084 -4.055 4.416 1.00 86.38 159 LEU A O 1
ATOM 1256 N N . PRO A 1 160 ? 0.424 -3.076 3.073 1.00 84.69 160 PRO A N 1
ATOM 1257 C CA . PRO A 1 160 ? 0.020 -1.721 3.459 1.00 84.69 160 PRO A CA 1
ATOM 1258 C C . PRO A 1 160 ? -1.421 -1.389 3.044 1.00 84.69 160 PRO A C 1
ATOM 1260 O O . PRO A 1 160 ? -2.131 -0.686 3.763 1.00 84.69 160 PRO A O 1
ATOM 1263 N N . LYS A 1 161 ? -1.880 -1.916 1.898 1.00 86.06 161 LYS A N 1
ATOM 1264 C CA . LYS A 1 161 ? -3.268 -1.748 1.435 1.00 86.06 161 LYS A CA 1
ATOM 1265 C C . LYS A 1 161 ? -4.251 -2.468 2.349 1.00 86.06 161 LYS A C 1
ATOM 1267 O O . LYS A 1 161 ? -5.284 -1.901 2.690 1.00 86.06 161 LYS A O 1
ATOM 1272 N N . LEU A 1 162 ? -3.914 -3.692 2.750 1.00 87.94 162 LEU A N 1
ATOM 1273 C CA . LEU A 1 162 ? -4.726 -4.470 3.673 1.00 87.94 162 LEU A CA 1
ATOM 1274 C C . LEU A 1 162 ? -4.804 -3.783 5.038 1.00 87.94 162 LEU A C 1
ATOM 1276 O O . LEU A 1 162 ? -5.901 -3.607 5.549 1.00 87.94 162 LEU A O 1
ATOM 1280 N N . LEU A 1 163 ? -3.677 -3.284 5.561 1.00 88.00 163 LEU A N 1
ATOM 1281 C CA . LEU A 1 163 ? -3.647 -2.503 6.802 1.00 88.00 163 LEU A CA 1
ATOM 1282 C C . LEU A 1 163 ? -4.586 -1.288 6.736 1.00 88.00 163 LEU A C 1
ATOM 1284 O O . LEU A 1 163 ? -5.370 -1.061 7.656 1.00 88.00 163 LEU A O 1
ATOM 1288 N N . LYS A 1 164 ? -4.553 -0.540 5.625 1.00 88.25 164 LYS A N 1
ATOM 1289 C CA . LYS A 1 164 ? -5.467 0.587 5.400 1.00 88.25 164 LYS A CA 1
ATOM 1290 C C . LYS A 1 164 ? -6.933 0.152 5.409 1.00 88.25 164 LYS A C 1
ATOM 1292 O O . LYS A 1 164 ? -7.755 0.809 6.043 1.00 88.25 164 LYS A O 1
ATOM 1297 N N . ALA A 1 165 ? -7.261 -0.931 4.707 1.00 88.19 165 ALA A N 1
ATOM 1298 C CA . ALA A 1 165 ? -8.623 -1.453 4.654 1.00 88.19 165 ALA A CA 1
ATOM 1299 C C . ALA A 1 165 ? -9.115 -1.876 6.049 1.00 88.19 165 ALA A C 1
ATOM 1301 O O . ALA A 1 165 ? -10.228 -1.524 6.434 1.00 88.19 165 ALA A O 1
ATOM 1302 N N . THR A 1 166 ? -8.261 -2.540 6.835 1.00 89.25 166 THR A N 1
ATOM 1303 C CA . THR A 1 166 ? -8.558 -2.913 8.223 1.00 89.25 166 THR A CA 1
ATOM 1304 C C . THR A 1 166 ? -8.862 -1.684 9.085 1.00 89.25 166 THR A C 1
ATOM 1306 O O . THR A 1 166 ? -9.866 -1.678 9.794 1.00 89.25 166 THR A O 1
ATOM 1309 N N . TYR A 1 167 ? -8.073 -0.608 8.976 1.00 90.12 167 TYR A N 1
ATOM 1310 C CA . TYR A 1 167 ? -8.347 0.646 9.693 1.00 90.12 167 TYR A CA 1
ATOM 1311 C C . TYR A 1 167 ? -9.680 1.282 9.305 1.00 90.12 167 TYR A C 1
ATOM 1313 O O . TYR A 1 167 ? -10.433 1.724 10.171 1.00 90.12 167 TYR A O 1
ATOM 1321 N N . GLN A 1 168 ? -9.999 1.318 8.012 1.00 89.19 168 GLN A N 1
ATOM 1322 C CA . GLN A 1 168 ? -11.263 1.880 7.537 1.00 89.19 168 GLN A CA 1
ATOM 1323 C C . GLN A 1 168 ? -12.469 1.070 8.020 1.00 89.19 168 GLN A C 1
ATOM 1325 O O . GLN A 1 168 ? -13.480 1.649 8.421 1.00 89.19 168 GLN A O 1
ATOM 1330 N N . GLN A 1 169 ? -12.360 -0.258 8.013 1.00 87.94 169 GLN A N 1
ATOM 1331 C CA . GLN A 1 169 ? -13.404 -1.141 8.520 1.00 87.94 169 GLN A CA 1
ATOM 1332 C C . GLN A 1 169 ? -13.645 -0.912 10.015 1.00 87.94 169 GLN A C 1
ATOM 1334 O O . GLN A 1 169 ? -14.791 -0.776 10.435 1.00 87.94 169 GLN A O 1
ATOM 1339 N N . GLU A 1 170 ? -12.581 -0.797 10.807 1.00 87.31 170 GLU A N 1
ATOM 1340 C CA . GLU A 1 170 ? -12.697 -0.537 12.241 1.00 87.31 170 GLU A CA 1
ATOM 1341 C C . GLU A 1 170 ? -13.378 0.804 12.538 1.00 87.31 170 GLU A C 1
ATOM 1343 O O . GLU A 1 170 ? -14.316 0.868 13.333 1.00 87.31 170 GLU A O 1
ATOM 1348 N N . LEU A 1 171 ? -12.965 1.873 11.849 1.00 89.00 171 LEU A N 1
ATOM 1349 C CA . LEU A 1 171 ? -13.595 3.188 11.985 1.00 89.00 171 LEU A CA 1
ATOM 1350 C C . LEU A 1 171 ? -15.066 3.167 11.549 1.00 89.00 171 LEU A C 1
ATOM 1352 O O . LEU A 1 171 ? -15.898 3.856 12.138 1.00 89.00 171 LEU A O 1
ATOM 1356 N N . THR A 1 172 ? -15.412 2.349 10.553 1.00 88.69 172 THR A N 1
ATOM 1357 C CA . THR A 1 172 ? -16.805 2.168 10.121 1.00 88.69 172 THR A CA 1
ATOM 1358 C C . THR A 1 172 ? -17.640 1.546 11.238 1.00 88.69 172 THR A C 1
ATOM 1360 O O . THR A 1 172 ? -18.695 2.078 11.568 1.00 88.69 172 THR A O 1
ATOM 1363 N N . VAL A 1 173 ? -17.148 0.487 11.884 1.00 86.50 173 VAL A N 1
ATOM 1364 C CA . VAL A 1 173 ? -17.841 -0.150 13.018 1.00 86.50 173 VAL A CA 1
ATOM 1365 C C . VAL A 1 173 ? -17.999 0.829 14.186 1.00 86.50 173 VAL A C 1
ATOM 1367 O O . VAL A 1 173 ? -19.092 0.977 14.730 1.00 86.50 173 VAL A O 1
ATOM 1370 N N . LEU A 1 174 ? -16.934 1.555 14.536 1.00 86.56 174 LEU A N 1
ATOM 1371 C CA . LEU A 1 174 ? -16.968 2.549 15.613 1.00 86.56 174 LEU A CA 1
ATOM 1372 C C . LEU A 1 174 ? -17.941 3.699 15.317 1.00 86.56 174 LEU A C 1
ATOM 1374 O O . LEU A 1 174 ? -18.687 4.117 16.198 1.00 86.56 174 LEU A O 1
ATOM 1378 N N . SER A 1 175 ? -17.968 4.201 14.082 1.00 86.62 175 SER A N 1
ATOM 1379 C CA . SER A 1 175 ? -18.889 5.276 13.691 1.00 86.62 175 SER A CA 1
ATOM 1380 C C . SER A 1 175 ? -20.351 4.827 13.671 1.00 86.62 175 SER A C 1
ATOM 1382 O O . SER A 1 175 ? -21.221 5.582 14.102 1.00 86.62 175 SER A O 1
ATOM 1384 N N . GLN A 1 176 ? -20.634 3.594 13.241 1.00 85.06 176 GLN A N 1
ATOM 1385 C CA . GLN A 1 176 ? -21.978 3.014 13.310 1.00 85.06 176 GLN A CA 1
ATOM 1386 C C . GLN A 1 176 ? -22.461 2.898 14.756 1.00 85.06 176 GLN A C 1
ATOM 1388 O O . GLN A 1 176 ? -23.591 3.278 15.052 1.00 85.06 176 GLN A O 1
ATOM 1393 N N . LEU A 1 177 ? -21.593 2.444 15.663 1.00 83.19 177 LEU A N 1
ATOM 1394 C CA . LEU A 1 177 ? -21.906 2.366 17.088 1.00 83.19 177 LEU A CA 1
ATOM 1395 C C . LEU A 1 177 ? -22.142 3.756 17.700 1.00 83.19 177 LEU A C 1
ATOM 1397 O O . LEU A 1 177 ? -23.101 3.951 18.443 1.00 83.19 177 LEU A O 1
ATOM 1401 N N . ALA A 1 178 ? -21.306 4.738 17.352 1.00 83.31 178 ALA A N 1
ATOM 1402 C CA . ALA A 1 178 ? -21.483 6.118 17.798 1.00 83.31 178 ALA A CA 1
ATOM 1403 C C . ALA A 1 178 ? -22.819 6.712 17.318 1.00 83.31 178 ALA A C 1
ATOM 1405 O O . ALA A 1 178 ? -23.496 7.390 18.090 1.00 83.31 178 ALA A O 1
ATOM 1406 N N . LYS A 1 179 ? -23.218 6.422 16.071 1.00 83.06 179 LYS A N 1
ATOM 1407 C CA . LYS A 1 179 ? -24.501 6.856 15.506 1.00 83.06 179 LYS A CA 1
ATOM 1408 C C . LYS A 1 179 ? -25.690 6.176 16.186 1.00 83.0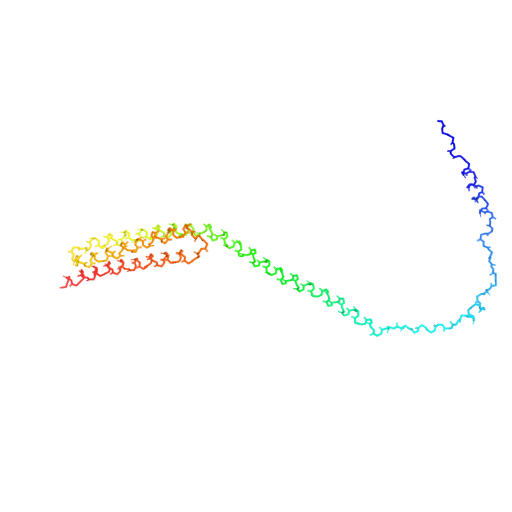6 179 LYS A C 1
ATOM 1410 O O . LYS A 1 179 ? -26.634 6.862 16.558 1.00 83.06 179 LYS A O 1
ATOM 1415 N N . LEU A 1 180 ? -25.625 4.861 16.402 1.00 81.00 180 LEU A N 1
ATOM 1416 C CA . LEU A 1 180 ? -26.682 4.117 17.095 1.00 81.00 180 LEU A CA 1
ATOM 1417 C C . LEU A 1 180 ? -26.948 4.699 18.492 1.00 81.00 180 LEU A C 1
ATOM 1419 O O . LEU A 1 180 ? -28.097 4.902 18.869 1.00 81.00 180 LEU A O 1
ATOM 1423 N N . ASN A 1 181 ? -25.887 5.050 19.223 1.00 75.19 181 ASN A N 1
ATOM 1424 C CA . ASN A 1 181 ? -26.009 5.707 20.526 1.00 75.19 181 ASN A CA 1
ATOM 1425 C C . ASN A 1 181 ? -26.634 7.111 20.456 1.00 75.19 181 ASN A C 1
ATOM 1427 O O . ASN A 1 181 ? -27.200 7.573 21.442 1.00 75.19 181 ASN A O 1
ATOM 1431 N N . GLN A 1 182 ? -26.523 7.807 19.324 1.00 72.56 182 GLN A N 1
ATOM 1432 C CA . GLN A 1 182 ? -27.120 9.129 19.130 1.00 72.56 182 GLN A CA 1
ATOM 1433 C C . GLN A 1 182 ? -28.617 9.047 18.778 1.00 72.56 182 GLN A C 1
ATOM 1435 O O . GLN A 1 182 ? -29.398 9.877 19.249 1.00 72.56 182 GLN A O 1
ATOM 1440 N N . ASP A 1 183 ? -29.018 8.052 17.980 1.00 69.06 183 ASP A N 1
ATOM 1441 C CA . ASP A 1 183 ? -30.411 7.868 17.553 1.00 69.06 183 ASP A CA 1
ATOM 1442 C C . ASP A 1 183 ? -31.315 7.476 18.741 1.00 69.06 183 ASP A C 1
ATOM 1444 O O . ASP A 1 183 ? -32.381 8.066 18.912 1.00 69.06 183 ASP A O 1
ATOM 1448 N N . VAL A 1 184 ? -30.846 6.596 19.640 1.00 61.91 184 VAL A N 1
ATOM 1449 C CA . VAL A 1 184 ? -31.569 6.223 20.880 1.00 61.91 184 VAL A CA 1
ATOM 1450 C C . VAL A 1 184 ? -31.872 7.446 21.756 1.00 61.91 184 VAL A C 1
ATOM 1452 O O . VAL A 1 184 ? -32.953 7.562 22.324 1.00 61.91 184 VAL A O 1
ATOM 1455 N N . PHE A 1 185 ? -30.952 8.410 21.817 1.00 58.75 185 PHE A N 1
ATOM 1456 C CA . PHE A 1 185 ? -31.134 9.639 22.595 1.00 58.75 185 PHE A CA 1
ATOM 1457 C C . PHE A 1 185 ? -32.171 10.604 21.992 1.00 58.75 185 PHE A C 1
ATOM 1459 O O . PHE A 1 185 ? -32.654 11.501 22.685 1.00 58.75 185 PHE A O 1
ATOM 1466 N N . SER A 1 186 ? -32.480 10.469 20.698 1.00 62.00 186 SER A N 1
ATOM 1467 C CA . SER A 1 186 ? -33.396 11.368 19.984 1.00 62.00 186 SER A CA 1
ATOM 1468 C C . SER A 1 186 ? -34.859 10.924 20.083 1.00 62.00 186 SER A C 1
ATOM 1470 O O . SER A 1 186 ? -35.741 11.778 20.030 1.00 62.00 186 SER A O 1
ATOM 1472 N N . GLU A 1 187 ? -35.126 9.626 20.271 1.00 58.84 187 GLU A N 1
ATOM 1473 C CA . GLU A 1 187 ? -36.491 9.101 20.440 1.00 58.84 187 GLU A CA 1
ATOM 1474 C C . GLU A 1 187 ? -37.074 9.340 21.841 1.00 58.84 187 GLU A C 1
ATOM 1476 O O . GLU A 1 187 ? -38.282 9.502 21.969 1.00 58.84 187 GLU A O 1
ATOM 1481 N N . GLU A 1 188 ? -36.251 9.439 22.890 1.00 54.81 188 GLU A N 1
ATOM 1482 C CA . GLU A 1 188 ? -36.740 9.635 24.270 1.00 54.81 188 GLU A CA 1
ATOM 1483 C C . GLU A 1 188 ? -37.150 11.092 24.577 1.00 54.81 188 GLU A C 1
ATOM 1485 O O . GLU A 1 188 ? -37.651 11.401 25.657 1.00 54.81 188 GLU A O 1
ATOM 1490 N N . LYS A 1 189 ? -36.953 12.019 23.631 1.00 52.50 189 LYS A N 1
ATOM 1491 C CA . LYS A 1 189 ? -37.211 13.456 23.826 1.00 52.50 189 LYS A CA 1
ATOM 1492 C C . LYS A 1 189 ? -38.536 13.956 23.226 1.00 52.50 189 LYS A C 1
ATOM 1494 O O . LYS A 1 189 ? -38.691 15.172 23.084 1.00 52.50 189 LYS A O 1
ATOM 1499 N N . ILE A 1 190 ? -39.455 13.057 22.863 1.00 45.47 190 ILE A N 1
ATOM 1500 C CA . ILE A 1 190 ? -40.787 13.379 22.312 1.00 45.47 190 ILE A CA 1
ATOM 1501 C C . ILE A 1 190 ? -41.878 13.053 23.329 1.00 45.47 190 ILE A C 1
ATOM 1503 O O . ILE A 1 190 ? -41.892 11.912 23.834 1.00 45.47 190 ILE A O 1
#